Protein AF-A0A2S6S2M9-F1 (afdb_monomer_lite)

pLDDT: mean 93.16, std 8.28, range [53.59, 98.62]

Structure (mmCIF, N/CA/C/O backbone):
data_AF-A0A2S6S2M9-F1
#
_entry.id   AF-A0A2S6S2M9-F1
#
loop_
_atom_site.group_PDB
_atom_site.id
_atom_site.type_symbol
_atom_site.label_atom_id
_atom_site.label_alt_id
_atom_site.label_comp_id
_atom_site.label_asym_id
_atom_site.label_entity_id
_atom_site.label_seq_id
_atom_site.pdbx_PDB_ins_code
_atom_site.Cartn_x
_atom_site.Cartn_y
_atom_site.Cartn_z
_atom_site.occupancy
_atom_site.B_iso_or_equiv
_atom_site.auth_seq_id
_atom_site.auth_comp_id
_atom_site.auth_asym_id
_atom_site.auth_atom_id
_atom_site.pdbx_PDB_model_num
ATOM 1 N N . MET A 1 1 ? 13.326 10.172 -23.481 1.00 79.75 1 MET A N 1
ATOM 2 C CA . MET A 1 1 ? 14.109 9.119 -22.801 1.00 79.75 1 MET A CA 1
ATOM 3 C C . MET A 1 1 ? 13.210 7.907 -22.607 1.00 79.75 1 MET A C 1
ATOM 5 O O . MET A 1 1 ? 12.058 8.081 -22.221 1.00 79.75 1 MET A O 1
ATOM 9 N N . LYS A 1 2 ? 13.679 6.702 -22.935 1.00 93.88 2 LYS A N 1
ATOM 10 C CA . LYS A 1 2 ? 12.907 5.464 -22.743 1.00 93.88 2 LYS A CA 1
ATOM 11 C C . LYS A 1 2 ? 12.828 5.121 -21.251 1.00 93.88 2 LYS A C 1
ATOM 13 O O . LYS A 1 2 ? 13.719 5.470 -20.482 1.00 93.88 2 LYS A O 1
ATOM 18 N N . HIS A 1 3 ? 11.791 4.402 -20.820 1.00 96.50 3 HIS A N 1
ATOM 19 C CA . HIS A 1 3 ? 11.547 4.154 -19.387 1.00 96.50 3 HIS A CA 1
ATOM 20 C C . HIS A 1 3 ? 12.708 3.450 -18.671 1.00 96.50 3 HIS A C 1
ATOM 22 O O . HIS A 1 3 ? 13.057 3.814 -17.551 1.00 96.50 3 HIS A O 1
ATOM 28 N N . TYR A 1 4 ? 13.362 2.492 -19.332 1.00 96.81 4 TYR A N 1
ATOM 29 C CA . TYR A 1 4 ? 14.529 1.812 -18.768 1.00 96.81 4 TYR A CA 1
ATOM 30 C C . TYR A 1 4 ? 15.750 2.733 -18.603 1.00 96.81 4 TYR A C 1
ATOM 32 O O . TYR A 1 4 ? 16.562 2.508 -17.712 1.00 96.81 4 TYR A O 1
ATOM 40 N N . GLU A 1 5 ? 15.898 3.767 -19.437 1.00 98.19 5 GLU A N 1
ATOM 41 C CA . GLU A 1 5 ? 16.987 4.750 -19.326 1.00 98.19 5 GLU A CA 1
ATOM 42 C C . GLU A 1 5 ? 16.756 5.650 -18.111 1.00 98.19 5 GLU A C 1
ATOM 44 O O . GLU A 1 5 ? 17.691 5.908 -17.361 1.00 98.19 5 GLU A O 1
ATOM 49 N N . ILE A 1 6 ? 15.498 6.030 -17.856 1.00 98.25 6 ILE A N 1
ATOM 50 C CA . ILE A 1 6 ? 15.107 6.788 -16.660 1.00 98.25 6 ILE A CA 1
ATOM 51 C C . ILE A 1 6 ? 15.413 5.976 -15.395 1.00 98.25 6 ILE A C 1
ATOM 53 O O . ILE A 1 6 ? 15.965 6.511 -14.437 1.00 98.25 6 ILE A O 1
ATOM 57 N N . ILE A 1 7 ? 15.104 4.674 -15.382 1.00 98.25 7 ILE A N 1
ATOM 58 C CA . ILE A 1 7 ? 15.434 3.813 -14.236 1.00 98.25 7 ILE A CA 1
ATOM 59 C C . ILE A 1 7 ? 16.944 3.712 -14.024 1.00 98.25 7 ILE A C 1
ATOM 61 O O . ILE A 1 7 ? 17.394 3.844 -12.887 1.00 98.25 7 ILE A O 1
ATOM 65 N N . LYS A 1 8 ? 17.730 3.540 -15.092 1.00 98.00 8 LYS A N 1
ATOM 66 C CA . LYS A 1 8 ? 19.198 3.542 -14.997 1.00 98.00 8 LYS A CA 1
ATOM 67 C C . LYS A 1 8 ? 19.740 4.874 -14.475 1.00 98.00 8 LYS A C 1
ATOM 69 O O . LYS A 1 8 ? 20.638 4.869 -13.641 1.00 98.00 8 LYS A O 1
ATOM 74 N N . LEU A 1 9 ? 19.168 5.997 -14.912 1.00 98.06 9 LEU A N 1
ATOM 75 C CA . LEU A 1 9 ? 19.526 7.330 -14.426 1.00 98.06 9 LEU A CA 1
ATOM 76 C C . LEU A 1 9 ? 19.221 7.485 -12.929 1.00 98.06 9 LEU A C 1
ATOM 78 O O . LEU A 1 9 ? 20.037 7.994 -12.171 1.00 98.06 9 LEU A O 1
ATOM 82 N N . LEU A 1 10 ? 18.064 7.008 -12.473 1.00 98.00 10 LEU A N 1
ATOM 83 C CA . LEU A 1 10 ? 17.712 7.014 -11.050 1.00 98.00 10 LEU A CA 1
ATOM 84 C C . LEU A 1 10 ? 18.616 6.088 -10.221 1.00 98.00 10 LEU A C 1
ATOM 86 O O . LEU A 1 10 ? 18.906 6.385 -9.063 1.00 98.00 10 LEU A O 1
ATOM 90 N N . GLU A 1 11 ? 19.039 4.962 -10.794 1.00 97.44 11 GLU A N 1
ATOM 91 C CA . GLU A 1 11 ? 19.952 3.997 -10.173 1.00 97.44 11 GLU A CA 1
ATOM 92 C C . GLU A 1 11 ? 21.388 4.531 -10.069 1.00 97.44 11 GLU A C 1
ATOM 94 O O . GLU A 1 11 ? 22.076 4.221 -9.100 1.00 97.44 11 GLU A O 1
ATOM 99 N N . SER A 1 12 ? 21.827 5.394 -10.992 1.00 97.56 12 SER A N 1
ATOM 100 C CA . SER A 1 12 ? 23.200 5.916 -11.029 1.00 97.56 12 SER A CA 1
ATOM 101 C C . SER A 1 12 ? 23.537 6.924 -9.925 1.00 97.56 12 SER A C 1
ATOM 103 O O . SER A 1 12 ? 24.654 7.434 -9.879 1.00 97.56 12 SER A O 1
ATOM 105 N N . SER A 1 13 ? 22.591 7.258 -9.045 1.00 96.50 13 SER A N 1
ATOM 106 C CA . SER A 1 13 ? 22.790 8.231 -7.972 1.00 96.50 13 SER A CA 1
ATOM 107 C C . SER A 1 13 ? 22.127 7.781 -6.677 1.00 96.50 13 SER A C 1
ATOM 109 O O . SER A 1 13 ? 21.012 7.268 -6.668 1.00 96.50 13 SER A O 1
ATOM 111 N N . ASN A 1 14 ? 22.784 8.039 -5.545 1.00 95.12 14 ASN A N 1
ATOM 112 C CA . ASN A 1 14 ? 22.196 7.867 -4.212 1.00 95.12 14 ASN A CA 1
ATOM 113 C C . ASN A 1 14 ? 21.565 9.159 -3.670 1.00 95.12 14 ASN A C 1
ATOM 115 O O . ASN A 1 14 ? 20.925 9.141 -2.619 1.00 95.12 14 ASN A O 1
ATOM 119 N N . SER A 1 15 ? 21.715 10.285 -4.377 1.00 97.31 15 SER A N 1
ATOM 120 C CA . SER A 1 15 ? 21.189 11.575 -3.930 1.00 97.31 15 SER A CA 1
ATOM 121 C C . SER A 1 15 ? 19.666 11.602 -4.019 1.00 97.31 15 SER A C 1
ATOM 123 O O . SER A 1 15 ? 19.082 11.481 -5.096 1.00 97.31 15 SER A O 1
ATOM 125 N N . ARG A 1 16 ? 19.009 11.810 -2.872 1.00 96.00 16 ARG A N 1
ATOM 126 C CA . ARG A 1 16 ? 17.551 11.957 -2.805 1.00 96.00 16 ARG A CA 1
ATOM 127 C C . ARG A 1 16 ? 17.058 13.122 -3.668 1.00 96.00 16 ARG A C 1
ATOM 129 O O . ARG A 1 16 ? 16.118 12.930 -4.428 1.00 96.00 16 ARG A O 1
ATOM 136 N N . LYS A 1 17 ? 17.707 14.289 -3.573 1.00 97.19 17 LYS A N 1
ATOM 137 C CA . LYS A 1 17 ? 17.323 15.496 -4.328 1.00 97.19 17 LYS A CA 1
ATOM 138 C C . LYS A 1 17 ? 17.392 15.261 -5.835 1.00 97.19 17 LYS A C 1
ATOM 140 O O . LYS A 1 17 ? 16.435 15.551 -6.535 1.00 97.19 17 LYS A O 1
ATOM 145 N N . PHE A 1 18 ? 18.468 14.624 -6.300 1.00 98.19 18 PHE A N 1
ATOM 146 C CA . PHE A 1 18 ? 18.627 14.266 -7.710 1.00 98.19 18 PHE A CA 1
ATOM 147 C C . PHE A 1 18 ? 17.474 13.382 -8.209 1.00 98.19 18 PHE A C 1
ATOM 149 O O . PHE A 1 18 ? 16.895 13.632 -9.259 1.00 98.19 18 PHE A O 1
ATOM 156 N N . LYS A 1 19 ? 17.082 12.362 -7.435 1.00 98.31 19 LYS A N 1
ATOM 157 C CA . LYS A 1 19 ? 15.953 11.500 -7.815 1.00 98.31 19 LYS A CA 1
ATOM 158 C C . LYS A 1 19 ? 14.624 12.249 -7.821 1.00 98.31 19 LYS A C 1
ATOM 160 O O . LYS A 1 19 ? 13.792 11.993 -8.685 1.00 98.31 19 LYS A O 1
ATOM 165 N N . GLU A 1 20 ? 14.415 13.147 -6.861 1.00 98.31 20 GLU A N 1
ATOM 166 C CA . GLU A 1 20 ? 13.225 14.002 -6.811 1.00 98.31 20 GLU A CA 1
ATOM 167 C C . GLU A 1 20 ? 13.149 14.928 -8.040 1.00 98.31 20 GLU A C 1
ATOM 169 O O . GLU A 1 20 ? 12.072 15.072 -8.617 1.00 98.31 20 GLU A O 1
ATOM 174 N N . GLU A 1 21 ? 14.280 15.474 -8.495 1.00 98.44 21 GLU A N 1
ATOM 175 C CA . GLU A 1 21 ? 14.382 16.283 -9.718 1.00 98.44 21 GLU A CA 1
ATOM 176 C C . GLU A 1 21 ? 14.055 15.473 -10.978 1.00 98.44 21 GLU A C 1
ATOM 178 O O . GLU A 1 21 ? 13.209 15.899 -11.765 1.00 98.44 21 GLU A O 1
ATOM 183 N N . VAL A 1 22 ? 14.641 14.278 -11.135 1.00 98.50 22 VAL A N 1
ATOM 184 C CA . VAL A 1 22 ? 14.342 13.381 -12.267 1.00 98.50 22 VAL A CA 1
ATOM 185 C C . VAL A 1 22 ? 12.857 13.012 -12.292 1.00 98.50 22 VAL A C 1
ATOM 187 O O . VAL A 1 22 ? 12.225 13.056 -13.346 1.00 98.50 22 VAL A O 1
ATOM 190 N N . LEU A 1 23 ? 12.261 12.683 -11.139 1.00 98.44 23 LEU A N 1
ATOM 191 C CA . LEU A 1 23 ? 10.824 12.405 -11.050 1.00 98.44 23 LEU A CA 1
ATOM 192 C C . LEU A 1 23 ? 9.995 13.620 -11.477 1.00 98.44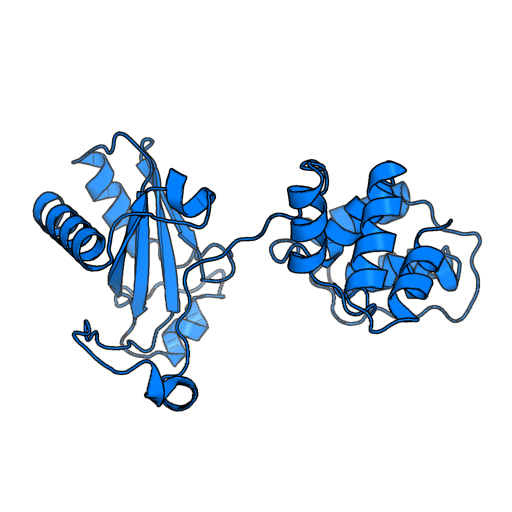 23 LEU A C 1
ATOM 194 O O . LEU A 1 23 ? 9.083 13.469 -12.285 1.00 98.44 23 LEU A O 1
ATOM 198 N N . LEU A 1 24 ? 10.319 14.815 -10.976 1.00 98.56 24 LEU A N 1
ATOM 199 C CA . LEU A 1 24 ? 9.608 16.043 -11.328 1.00 98.56 24 LEU A CA 1
ATOM 200 C C . LEU A 1 24 ? 9.705 16.356 -12.826 1.00 98.56 24 LEU A C 1
ATOM 202 O O . LEU A 1 24 ? 8.713 16.764 -13.428 1.00 98.56 24 LEU A O 1
ATOM 206 N N . GLU A 1 25 ? 10.870 16.152 -13.438 1.00 98.44 25 GLU A N 1
ATOM 207 C CA . GLU A 1 25 ? 11.045 16.289 -14.884 1.00 98.44 25 GLU A CA 1
ATOM 208 C C . GLU A 1 25 ? 10.106 15.342 -15.642 1.00 98.44 25 GLU A C 1
ATOM 210 O O . GLU A 1 25 ? 9.361 15.780 -16.517 1.00 98.44 25 GLU A O 1
ATOM 215 N N . GLN A 1 26 ? 10.050 14.064 -15.253 1.00 98.50 26 GLN A N 1
ATOM 216 C CA . GLN A 1 26 ? 9.145 13.104 -15.890 1.00 98.50 26 GLN A CA 1
ATOM 217 C C . GLN A 1 26 ? 7.663 13.444 -15.674 1.00 98.50 26 GLN A C 1
ATOM 219 O O . GLN A 1 26 ? 6.851 13.190 -16.566 1.00 98.50 26 GLN A O 1
ATOM 224 N N . MET A 1 27 ? 7.295 14.038 -14.530 1.00 98.25 27 MET A N 1
ATOM 225 C CA . MET A 1 27 ? 5.927 14.521 -14.288 1.00 98.25 27 MET A CA 1
ATOM 226 C C . MET A 1 27 ? 5.573 15.692 -15.211 1.00 98.25 27 MET A C 1
ATOM 228 O O . MET A 1 27 ? 4.497 15.693 -15.804 1.00 98.25 27 MET A O 1
ATOM 232 N N . LYS A 1 28 ? 6.488 16.657 -15.385 1.00 98.12 28 LYS A N 1
ATOM 233 C CA . LYS A 1 28 ? 6.315 17.795 -16.310 1.00 98.12 28 LYS A CA 1
ATOM 234 C C . LYS A 1 28 ? 6.142 17.336 -17.757 1.00 98.12 28 LYS A C 1
ATOM 236 O O . LYS A 1 28 ? 5.330 17.897 -18.484 1.00 98.12 28 LYS A O 1
ATOM 241 N N . LEU A 1 29 ? 6.874 16.293 -18.149 1.00 97.94 29 LEU A N 1
ATOM 242 C CA . LEU A 1 29 ? 6.771 15.654 -19.465 1.00 97.94 29 LEU A CA 1
ATOM 243 C C . LEU A 1 29 ? 5.524 14.771 -19.627 1.00 97.94 29 LEU A C 1
ATOM 245 O O . LEU A 1 29 ? 5.344 14.164 -20.678 1.00 97.94 29 LEU A O 1
ATOM 249 N N . GLN A 1 30 ? 4.683 14.673 -18.597 1.00 97.38 30 GLN A N 1
ATOM 250 C CA . GLN A 1 30 ? 3.493 13.831 -18.565 1.00 97.38 30 GLN A CA 1
ATOM 251 C C . GLN A 1 30 ? 3.763 12.366 -18.944 1.00 97.38 30 GLN A C 1
ATOM 253 O O . GLN A 1 30 ? 3.018 11.750 -19.708 1.00 97.38 30 GLN A O 1
ATOM 258 N N . ASN A 1 31 ? 4.854 11.790 -18.426 1.00 97.75 31 ASN A N 1
ATOM 259 C CA . ASN A 1 31 ? 5.287 10.433 -18.763 1.00 97.75 31 ASN A CA 1
ATOM 260 C C . ASN A 1 31 ? 4.395 9.357 -18.105 1.00 97.75 31 ASN A C 1
ATOM 262 O O . ASN A 1 31 ? 4.804 8.649 -17.183 1.00 97.75 31 ASN A O 1
ATOM 266 N N . ASN A 1 32 ? 3.148 9.251 -18.568 1.00 97.62 32 ASN A N 1
ATOM 267 C CA . ASN A 1 32 ? 2.095 8.443 -17.950 1.00 97.62 32 ASN A CA 1
ATOM 268 C C . ASN A 1 32 ? 2.467 6.962 -17.850 1.00 97.62 32 ASN A C 1
ATOM 270 O O . ASN A 1 32 ? 2.248 6.353 -16.808 1.00 97.62 32 ASN A O 1
ATOM 274 N N . VAL A 1 33 ? 3.099 6.406 -18.886 1.00 97.88 33 VAL A N 1
ATOM 275 C CA . VAL A 1 33 ? 3.546 5.005 -18.905 1.00 97.88 33 VAL A CA 1
ATOM 276 C C . VAL A 1 33 ? 4.567 4.728 -17.801 1.00 97.88 33 VAL A C 1
ATOM 278 O O . VAL A 1 33 ? 4.484 3.717 -17.102 1.00 97.88 33 VAL A O 1
ATOM 281 N N . PHE A 1 34 ? 5.518 5.643 -17.598 1.00 98.38 34 PHE A N 1
ATOM 282 C CA . PHE A 1 34 ? 6.504 5.504 -16.534 1.00 98.38 34 PHE A CA 1
ATOM 283 C C . PHE A 1 34 ? 5.834 5.464 -15.156 1.00 98.38 34 PHE A C 1
ATOM 285 O O . PHE A 1 34 ? 6.092 4.542 -14.382 1.00 98.38 34 PHE A O 1
ATOM 292 N N . PHE A 1 35 ? 4.934 6.410 -14.866 1.00 98.44 35 PHE A N 1
ATOM 293 C CA . PHE A 1 35 ? 4.235 6.465 -13.577 1.00 98.44 35 PHE A CA 1
ATOM 294 C C . PHE A 1 35 ? 3.218 5.338 -13.384 1.00 98.44 35 PHE A C 1
ATOM 296 O O . PHE A 1 35 ? 3.054 4.873 -12.257 1.00 98.44 35 PHE A O 1
ATOM 303 N N . GLU A 1 36 ? 2.593 4.836 -14.450 1.00 98.19 36 GLU A N 1
ATOM 304 C CA . GLU A 1 36 ? 1.765 3.630 -14.388 1.00 98.19 36 GLU A CA 1
ATOM 305 C C . GLU A 1 36 ? 2.615 2.415 -13.983 1.00 98.19 36 GLU A C 1
ATOM 307 O O . GLU A 1 36 ? 2.253 1.682 -13.061 1.00 98.19 36 GLU A O 1
ATOM 312 N N . GLY A 1 37 ? 3.803 2.258 -14.578 1.00 98.19 37 GLY A N 1
ATOM 313 C CA . GLY A 1 37 ? 4.777 1.244 -14.170 1.00 98.19 37 GLY A CA 1
ATOM 314 C C . GLY A 1 37 ? 5.222 1.382 -12.711 1.00 98.19 37 GLY A C 1
ATOM 315 O O . GLY A 1 37 ? 5.222 0.395 -11.972 1.00 98.19 37 GLY A O 1
ATOM 316 N N . LEU A 1 38 ? 5.536 2.601 -12.256 1.00 98.31 38 LEU A N 1
ATOM 317 C CA . LEU A 1 38 ? 5.872 2.851 -10.848 1.00 98.31 38 LEU A CA 1
ATOM 318 C C . LEU A 1 38 ? 4.701 2.527 -9.911 1.00 98.31 38 LEU A C 1
ATOM 320 O O . LEU A 1 38 ? 4.921 1.952 -8.846 1.00 98.31 38 LEU A O 1
ATOM 324 N N . SER A 1 39 ? 3.466 2.846 -10.305 1.00 98.06 39 SER A N 1
ATOM 325 C CA . SER A 1 39 ? 2.259 2.509 -9.546 1.00 98.06 39 SER A CA 1
ATOM 326 C C . SER A 1 39 ? 2.088 0.994 -9.416 1.00 98.06 39 SER A C 1
ATOM 328 O O . SER A 1 39 ? 1.934 0.487 -8.305 1.00 98.06 39 SER A O 1
ATOM 330 N N . LEU A 1 40 ? 2.232 0.241 -10.511 1.00 98.12 40 LEU A N 1
ATOM 331 C CA . LEU A 1 40 ? 2.208 -1.226 -10.492 1.00 98.12 40 LEU A CA 1
ATOM 332 C C . LEU A 1 40 ? 3.295 -1.821 -9.576 1.00 98.12 40 LEU A C 1
ATOM 334 O O . LEU A 1 40 ? 3.035 -2.766 -8.819 1.00 98.12 40 LEU A O 1
ATOM 338 N N . ALA A 1 41 ? 4.504 -1.256 -9.608 1.00 97.38 41 ALA A N 1
ATOM 339 C CA . ALA A 1 41 ? 5.623 -1.712 -8.791 1.00 97.38 41 ALA A CA 1
ATOM 340 C C . ALA A 1 41 ? 5.403 -1.418 -7.296 1.00 97.38 41 ALA A C 1
ATOM 342 O O . ALA A 1 41 ? 5.494 -2.325 -6.468 1.00 97.38 41 ALA A O 1
ATOM 343 N N . TYR A 1 42 ? 5.060 -0.176 -6.947 1.00 97.31 42 TYR A N 1
ATOM 344 C CA . TYR A 1 42 ? 5.083 0.309 -5.564 1.00 97.31 42 TYR A CA 1
ATOM 345 C C . TYR A 1 42 ? 3.734 0.288 -4.838 1.00 97.31 42 TYR A C 1
ATOM 347 O O . TYR A 1 42 ? 3.713 0.370 -3.608 1.00 97.31 42 TYR A O 1
ATOM 355 N N . ASN A 1 43 ? 2.607 0.117 -5.535 1.00 95.75 43 ASN A N 1
ATOM 356 C CA . ASN A 1 43 ? 1.320 -0.081 -4.873 1.00 95.75 43 ASN A CA 1
ATOM 357 C C . ASN A 1 43 ? 1.292 -1.461 -4.193 1.00 95.75 43 ASN A C 1
ATOM 359 O O . ASN A 1 43 ? 1.260 -2.501 -4.857 1.00 95.75 43 ASN A O 1
ATOM 363 N N . LYS A 1 44 ? 1.304 -1.479 -2.856 1.00 91.06 44 LYS A N 1
ATOM 364 C CA . LYS A 1 44 ? 1.385 -2.701 -2.033 1.00 91.06 44 LYS A CA 1
ATOM 365 C C . LYS A 1 44 ? 0.133 -3.583 -2.110 1.00 91.06 44 LYS A C 1
ATOM 367 O O . LYS A 1 44 ? 0.224 -4.769 -1.795 1.00 91.06 44 LYS A O 1
ATOM 372 N N . LEU A 1 45 ? -1.002 -3.032 -2.542 1.00 90.75 45 LEU A N 1
ATOM 373 C CA . LEU A 1 45 ? -2.254 -3.778 -2.709 1.00 90.75 45 LEU A CA 1
ATOM 374 C C . LEU A 1 45 ? -2.235 -4.651 -3.972 1.00 90.75 45 LEU A C 1
ATOM 376 O O . LEU A 1 45 ? -2.898 -5.683 -4.031 1.00 90.75 45 LEU A O 1
ATOM 380 N N . LEU A 1 46 ? -1.422 -4.283 -4.965 1.00 93.94 46 LEU A N 1
ATOM 381 C CA . LEU A 1 46 ? -1.286 -5.026 -6.214 1.00 93.94 46 LEU A CA 1
ATOM 382 C C . LEU A 1 46 ? -0.271 -6.162 -6.060 1.00 93.94 46 LEU A C 1
ATOM 384 O O . LEU A 1 46 ? 0.900 -5.922 -5.758 1.00 93.94 46 LEU A O 1
ATOM 388 N N . THR A 1 47 ? -0.690 -7.405 -6.311 1.00 93.06 47 THR A N 1
ATOM 389 C CA . THR A 1 47 ? 0.198 -8.576 -6.225 1.00 93.06 47 THR A CA 1
ATOM 390 C C . THR A 1 47 ? 0.117 -9.444 -7.476 1.00 93.06 47 THR A C 1
ATOM 392 O O . THR A 1 47 ? -0.922 -10.016 -7.776 1.00 93.06 47 THR A O 1
ATOM 395 N N . PHE A 1 48 ? 1.242 -9.631 -8.168 1.00 96.00 48 PHE A N 1
ATOM 396 C CA . PHE A 1 48 ? 1.306 -10.505 -9.348 1.00 96.00 48 PHE A CA 1
ATOM 397 C C . PHE A 1 48 ? 1.346 -11.996 -8.987 1.00 96.00 48 PHE A C 1
ATOM 399 O O . PHE A 1 48 ? 1.065 -12.851 -9.813 1.00 96.00 48 PHE A O 1
ATOM 406 N N . GLY A 1 49 ? 1.663 -12.344 -7.729 1.00 92.88 49 GLY A N 1
ATOM 407 C CA . GLY A 1 49 ? 1.784 -13.728 -7.217 1.00 92.88 49 GLY A CA 1
ATOM 408 C C . GLY A 1 49 ? 2.715 -14.639 -8.017 1.00 92.88 49 GLY A C 1
ATOM 409 O O . GLY A 1 49 ? 2.557 -15.855 -8.018 1.00 92.88 49 GLY A O 1
ATOM 410 N N . VAL A 1 50 ? 3.719 -14.032 -8.636 1.00 92.38 50 VAL A N 1
ATOM 411 C CA . VAL A 1 50 ? 4.905 -14.686 -9.178 1.00 92.38 50 VAL A CA 1
ATOM 412 C C . VAL A 1 50 ? 6.105 -14.253 -8.336 1.00 92.38 50 VAL A C 1
ATOM 414 O O . VAL A 1 50 ? 6.135 -13.133 -7.829 1.00 92.38 50 VAL A O 1
ATOM 417 N N . LYS A 1 51 ? 7.070 -15.153 -8.122 1.00 79.31 51 LYS A N 1
ATOM 418 C CA . LYS A 1 51 ? 8.272 -14.864 -7.312 1.00 79.31 51 LYS A CA 1
ATOM 419 C C . LYS A 1 51 ? 9.564 -14.904 -8.119 1.00 79.31 51 LYS A C 1
ATOM 421 O O . LYS A 1 51 ? 10.421 -14.049 -7.942 1.00 79.31 51 LYS A O 1
ATOM 426 N N . LYS A 1 52 ? 9.725 -15.912 -8.979 1.00 90.25 52 LYS A N 1
ATOM 427 C CA . LYS A 1 52 ? 10.929 -16.086 -9.796 1.00 90.25 52 LYS A CA 1
ATOM 428 C C . LYS A 1 52 ? 10.658 -15.550 -11.193 1.00 90.25 52 LYS A C 1
ATOM 430 O O . LYS A 1 52 ? 9.890 -16.156 -11.932 1.00 90.25 52 LYS A O 1
ATOM 435 N N . ILE A 1 53 ? 11.279 -14.422 -11.521 1.00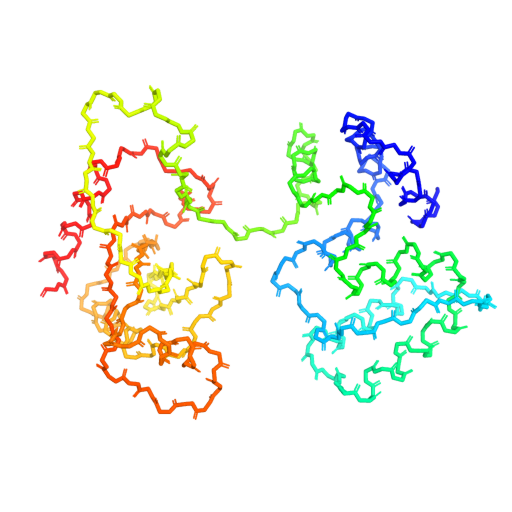 96.25 53 ILE A N 1
ATOM 436 C CA . ILE A 1 53 ? 11.164 -13.782 -12.832 1.00 96.25 53 ILE A CA 1
ATOM 437 C C . ILE A 1 53 ? 12.569 -13.705 -13.435 1.00 96.25 53 ILE A C 1
ATOM 439 O O . ILE A 1 53 ? 13.433 -13.037 -12.847 1.00 96.25 53 ILE A O 1
ATOM 443 N N . PRO A 1 54 ? 12.827 -14.421 -14.543 1.00 96.50 54 PRO A N 1
ATOM 444 C CA . PRO A 1 54 ? 14.155 -14.503 -15.137 1.00 96.50 54 PRO A CA 1
ATOM 445 C C . PRO A 1 54 ? 14.610 -13.151 -15.686 1.00 96.50 54 PRO A C 1
ATOM 447 O O . PRO A 1 54 ? 13.792 -12.296 -16.028 1.00 96.50 54 PRO A O 1
ATOM 450 N N . GLU A 1 55 ? 15.923 -12.959 -15.734 1.00 97.50 55 GLU A N 1
ATOM 451 C CA . GLU A 1 55 ? 16.548 -11.878 -16.498 1.00 97.50 55 GLU A CA 1
ATOM 452 C C . GLU A 1 55 ? 16.698 -12.320 -17.952 1.00 97.50 55 GLU A C 1
ATOM 454 O O . GLU A 1 55 ? 16.863 -13.510 -18.228 1.00 97.50 55 GLU A O 1
ATOM 459 N N . SER A 1 56 ? 16.619 -11.360 -18.869 1.00 96.56 56 SER A N 1
ATOM 460 C CA . SER A 1 56 ? 16.866 -11.611 -20.284 1.00 96.56 56 SER A CA 1
ATOM 461 C C . SER A 1 56 ? 18.350 -11.453 -20.579 1.00 96.56 56 SER A C 1
ATOM 463 O O . SER A 1 56 ? 18.959 -10.470 -20.150 1.00 96.56 56 SER A O 1
ATOM 465 N N . ASN A 1 57 ? 18.904 -12.401 -21.332 1.00 94.62 57 ASN A N 1
ATOM 466 C CA . ASN A 1 57 ? 20.287 -12.366 -21.816 1.00 94.62 57 ASN A CA 1
ATOM 467 C C . ASN A 1 57 ? 20.370 -12.150 -23.336 1.00 94.62 57 ASN A C 1
ATOM 469 O O . ASN A 1 57 ? 21.460 -12.019 -23.885 1.00 94.62 57 ASN A O 1
ATOM 473 N N . THR A 1 58 ? 19.232 -12.116 -24.028 1.00 91.62 58 THR A N 1
ATOM 474 C CA . THR A 1 58 ? 19.127 -11.995 -25.487 1.00 91.62 58 THR A CA 1
ATOM 475 C C . THR A 1 58 ? 18.159 -10.886 -25.862 1.00 91.62 58 THR A C 1
ATOM 477 O O . THR A 1 58 ? 17.107 -10.748 -25.243 1.00 91.62 58 THR A O 1
ATOM 480 N N . ASP A 1 59 ? 18.485 -10.115 -26.894 1.00 95.00 59 ASP A N 1
ATOM 481 C CA . ASP A 1 59 ? 17.601 -9.056 -27.366 1.00 95.00 59 ASP A CA 1
ATOM 482 C C . ASP A 1 59 ? 16.507 -9.604 -28.286 1.00 95.00 59 ASP A C 1
ATOM 484 O O . ASP A 1 59 ? 16.782 -10.169 -29.346 1.00 95.00 59 ASP A O 1
ATOM 488 N N . GLY A 1 60 ? 15.254 -9.408 -27.875 1.00 94.62 60 GLY A N 1
ATOM 489 C CA . GLY A 1 60 ? 14.090 -9.534 -28.740 1.00 94.62 60 GLY A CA 1
ATOM 490 C C . GLY A 1 60 ? 13.844 -8.275 -29.578 1.00 94.62 60 GLY A C 1
ATOM 491 O O . GLY A 1 60 ? 14.605 -7.307 -29.554 1.00 94.62 60 GLY A O 1
ATOM 492 N N . LYS A 1 61 ? 12.727 -8.266 -30.311 1.00 95.44 61 LYS A N 1
ATOM 493 C CA . LYS A 1 61 ? 12.328 -7.141 -31.182 1.00 95.44 61 LYS A CA 1
ATOM 494 C C . LYS A 1 61 ? 11.866 -5.897 -30.409 1.00 95.44 61 LYS A C 1
ATOM 496 O O . LYS A 1 61 ? 11.768 -4.819 -30.988 1.00 95.44 61 LYS A O 1
ATOM 501 N N . GLY A 1 62 ? 11.591 -6.046 -29.118 1.00 96.12 62 GLY A N 1
ATOM 502 C CA . GLY A 1 62 ? 10.960 -5.048 -28.272 1.00 96.12 62 GLY A CA 1
ATOM 503 C C . GLY A 1 62 ? 9.526 -5.430 -27.923 1.00 96.12 62 GLY A C 1
ATOM 504 O O . GLY A 1 62 ? 8.835 -6.100 -28.688 1.00 96.12 62 GLY A O 1
ATOM 505 N N . LEU A 1 63 ? 9.092 -4.993 -26.744 1.00 96.62 63 LEU A N 1
ATOM 506 C CA . LEU A 1 63 ? 7.745 -5.216 -26.231 1.00 96.62 63 LEU A CA 1
ATOM 507 C C . LEU A 1 63 ? 7.074 -3.865 -25.994 1.00 96.62 63 LEU A C 1
ATOM 509 O O . LEU A 1 63 ? 7.683 -2.972 -25.400 1.00 96.62 63 LEU A O 1
ATOM 513 N N . ASP A 1 64 ? 5.845 -3.724 -26.481 1.00 97.19 64 ASP A N 1
ATOM 514 C CA . ASP A 1 64 ? 5.033 -2.532 -26.263 1.00 97.19 64 ASP A CA 1
ATOM 515 C C . ASP A 1 64 ? 4.440 -2.504 -24.842 1.00 97.19 64 ASP A C 1
ATOM 517 O O . ASP A 1 64 ? 4.182 -3.548 -24.230 1.00 97.19 64 ASP A O 1
ATOM 521 N N . TRP A 1 65 ? 4.219 -1.298 -24.308 1.00 97.81 65 TRP A N 1
ATOM 522 C CA . TRP A 1 65 ? 3.634 -1.116 -22.979 1.00 97.81 65 TRP A CA 1
ATOM 523 C C . TRP A 1 65 ? 2.252 -1.758 -22.847 1.00 97.81 65 TRP A C 1
ATOM 525 O O . TRP A 1 65 ? 2.008 -2.435 -21.850 1.00 97.81 65 TRP A O 1
ATOM 535 N N . GLU A 1 66 ? 1.370 -1.601 -23.834 1.00 98.06 66 GLU A N 1
ATOM 536 C CA . GLU A 1 66 ? 0.001 -2.115 -23.751 1.00 98.06 66 GLU A CA 1
ATOM 537 C C . GLU A 1 66 ? -0.016 -3.647 -23.726 1.00 98.06 66 GLU A C 1
ATOM 539 O O . GLU A 1 66 ? -0.788 -4.257 -22.983 1.00 98.06 66 GLU A O 1
ATOM 544 N N . VAL A 1 67 ? 0.915 -4.289 -24.438 1.00 98.06 67 VAL A N 1
ATOM 545 C CA . VAL A 1 67 ? 1.090 -5.749 -24.389 1.00 98.06 67 VAL A CA 1
ATOM 546 C C . VAL A 1 67 ? 1.543 -6.191 -22.994 1.00 98.06 67 VAL A C 1
ATOM 548 O O . VAL A 1 67 ? 0.942 -7.086 -22.395 1.00 98.06 67 VAL A O 1
ATOM 551 N N . PHE A 1 68 ? 2.548 -5.523 -22.417 1.00 98.50 68 PHE A N 1
ATOM 552 C CA . PHE A 1 68 ? 2.974 -5.798 -21.041 1.00 98.50 68 PHE A CA 1
ATOM 553 C C . PHE A 1 68 ? 1.849 -5.556 -20.023 1.00 98.50 68 PHE A C 1
ATOM 555 O O . PHE A 1 68 ? 1.684 -6.323 -19.073 1.00 98.50 68 PHE A O 1
ATOM 562 N N . LYS A 1 69 ? 1.050 -4.507 -20.214 1.00 98.00 69 LYS A N 1
ATOM 563 C CA . LYS A 1 69 ? -0.068 -4.153 -19.338 1.00 98.00 69 LYS A CA 1
ATOM 564 C C . LYS A 1 69 ? -1.155 -5.225 -19.337 1.00 98.00 69 LYS A C 1
ATOM 566 O O . LYS A 1 69 ? -1.692 -5.539 -18.274 1.00 98.00 69 LYS A O 1
ATOM 571 N N . VAL A 1 70 ? -1.430 -5.848 -20.484 1.00 98.19 70 VAL A N 1
ATOM 572 C CA . VAL A 1 70 ? -2.327 -7.011 -20.565 1.00 98.19 70 VAL A CA 1
ATOM 573 C C . VAL A 1 70 ? -1.782 -8.183 -19.746 1.00 98.19 70 VAL A C 1
ATOM 575 O O . VAL A 1 70 ? -2.530 -8.759 -18.953 1.00 98.19 70 VAL A O 1
ATOM 578 N N . LEU A 1 71 ? -0.489 -8.507 -19.864 1.00 98.06 71 LEU A N 1
ATOM 579 C CA . LEU A 1 71 ? 0.153 -9.526 -19.022 1.00 98.06 71 LEU A CA 1
ATOM 580 C C . LEU A 1 71 ? 0.017 -9.182 -17.531 1.00 98.06 71 LEU A C 1
ATOM 582 O O . LEU A 1 71 ? -0.435 -10.011 -16.738 1.00 98.06 71 LEU A O 1
ATOM 586 N N . ALA A 1 72 ? 0.370 -7.955 -17.147 1.00 98.00 72 ALA A N 1
ATOM 587 C CA . ALA A 1 72 ? 0.285 -7.484 -15.770 1.00 98.00 72 ALA A CA 1
ATOM 588 C C . ALA A 1 72 ? -1.143 -7.626 -15.220 1.00 98.00 72 ALA A C 1
ATOM 590 O O . ALA A 1 72 ? -1.325 -8.157 -14.124 1.00 98.00 72 ALA A O 1
ATOM 591 N N . LYS A 1 73 ? -2.161 -7.238 -15.998 1.00 97.88 73 LYS A N 1
ATOM 592 C CA . LYS A 1 73 ? -3.575 -7.375 -15.629 1.00 97.88 73 LYS A CA 1
ATOM 593 C C . LYS A 1 73 ? -3.976 -8.836 -15.411 1.00 97.88 73 LYS A C 1
ATOM 595 O O . LYS A 1 73 ? -4.548 -9.141 -14.367 1.00 97.88 73 LYS A O 1
ATOM 600 N N . LYS A 1 74 ? -3.615 -9.745 -16.326 1.00 97.69 74 LYS A N 1
ATOM 601 C CA . LYS A 1 74 ? -3.884 -11.190 -16.178 1.00 97.69 74 LYS A CA 1
ATOM 602 C C . LYS A 1 74 ? -3.253 -11.767 -14.904 1.00 97.69 74 LYS A C 1
ATOM 604 O O . LYS A 1 74 ? -3.872 -12.565 -14.203 1.00 97.69 74 LYS A O 1
ATOM 609 N N . LEU A 1 75 ? -2.029 -11.348 -14.572 1.00 97.69 75 LEU A N 1
ATOM 610 C CA . LEU A 1 75 ? -1.331 -11.783 -13.355 1.00 97.69 75 LEU A CA 1
ATOM 611 C C . LEU A 1 75 ? -1.981 -11.231 -12.074 1.00 97.69 75 LEU A C 1
ATOM 613 O O . LEU A 1 75 ? -2.093 -11.956 -11.082 1.00 97.69 75 LEU A O 1
ATOM 617 N N . LEU A 1 76 ? -2.414 -9.965 -12.088 1.00 96.00 76 LEU A N 1
ATOM 618 C CA . LEU A 1 76 ? -3.113 -9.327 -10.965 1.00 96.00 76 LEU A CA 1
ATOM 619 C C . LEU A 1 76 ? -4.463 -9.995 -10.685 1.00 96.00 76 LEU A C 1
ATOM 621 O O . LEU A 1 76 ? -4.762 -10.306 -9.533 1.00 96.00 76 LEU A O 1
ATOM 625 N N . ASN A 1 77 ? -5.229 -10.270 -11.741 1.00 95.44 77 ASN A N 1
ATOM 626 C CA . ASN A 1 77 ? -6.555 -10.883 -11.667 1.00 95.44 77 ASN A CA 1
ATOM 627 C C . ASN A 1 77 ? -6.532 -12.383 -11.360 1.00 95.44 77 ASN A C 1
ATOM 629 O O . ASN A 1 77 ? -7.574 -12.955 -11.063 1.00 95.44 77 ASN A O 1
ATOM 633 N N . ARG A 1 78 ? -5.352 -13.018 -11.389 1.00 93.44 78 ARG A N 1
ATOM 634 C CA . ARG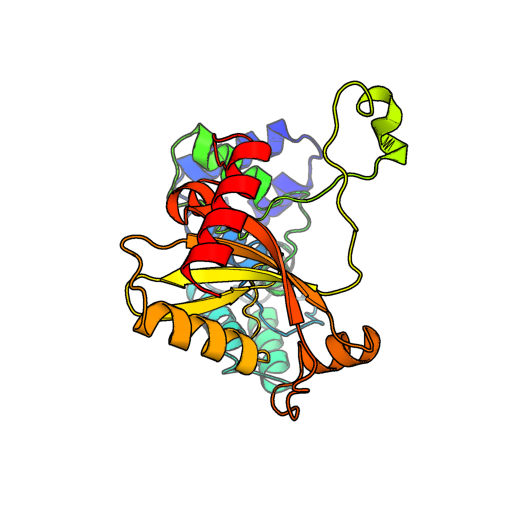 A 1 78 ? -5.186 -14.479 -11.269 1.00 93.44 78 ARG A CA 1
ATOM 635 C C . ARG A 1 78 ? -5.737 -15.274 -12.455 1.00 93.44 78 ARG A C 1
ATOM 637 O O . ARG A 1 78 ? -5.884 -16.485 -12.331 1.00 93.44 78 ARG A O 1
ATOM 644 N N . ASP A 1 79 ? -5.919 -14.634 -13.609 1.00 94.88 79 ASP A N 1
ATOM 645 C CA . ASP A 1 79 ? -6.269 -15.300 -14.873 1.00 94.88 79 ASP A CA 1
ATOM 646 C C . ASP A 1 79 ? -5.120 -16.199 -15.365 1.00 94.88 79 ASP A C 1
ATOM 648 O O . ASP A 1 79 ? -5.335 -17.210 -16.030 1.00 94.88 79 ASP A O 1
ATOM 652 N N . LEU A 1 80 ? -3.879 -15.842 -15.010 1.00 91.38 80 LEU A N 1
ATOM 653 C CA . LEU A 1 80 ? -2.683 -16.651 -15.236 1.00 91.38 80 LEU A CA 1
ATOM 654 C C . LEU A 1 80 ? -2.023 -17.015 -13.906 1.00 91.38 80 LEU A C 1
ATOM 656 O O . LEU A 1 80 ? -1.657 -16.144 -13.113 1.00 91.38 80 LEU A O 1
ATOM 660 N N . THR A 1 81 ? -1.814 -18.314 -13.679 1.00 92.81 81 THR A N 1
ATOM 661 C CA . THR A 1 81 ? -1.136 -18.841 -12.485 1.00 92.81 81 THR A CA 1
ATOM 662 C C . THR A 1 81 ? -0.190 -19.996 -12.836 1.00 92.81 81 THR A C 1
ATOM 664 O O . THR A 1 81 ? -0.188 -20.501 -13.960 1.00 92.81 81 THR A O 1
ATOM 667 N N . GLY A 1 82 ? 0.661 -20.397 -11.886 1.00 93.06 82 GLY A N 1
ATOM 668 C CA . GLY A 1 82 ? 1.529 -21.571 -12.020 1.00 93.06 82 GLY A CA 1
ATOM 669 C C . GLY A 1 82 ? 2.461 -21.525 -13.238 1.00 93.06 82 GLY A C 1
ATOM 670 O O . GLY A 1 82 ? 3.103 -20.507 -13.508 1.00 93.06 82 GLY A O 1
ATOM 671 N N . HIS A 1 83 ? 2.548 -22.644 -13.961 1.00 94.19 83 HIS A N 1
ATOM 672 C CA . HIS A 1 83 ? 3.387 -22.759 -15.156 1.00 94.19 83 HIS A CA 1
ATOM 673 C C . HIS A 1 83 ? 2.913 -21.861 -16.302 1.00 94.19 83 HIS A C 1
ATOM 675 O O . HIS A 1 83 ? 3.754 -21.232 -16.931 1.00 94.19 83 HIS A O 1
ATOM 681 N N . ALA A 1 84 ? 1.602 -21.685 -16.492 1.00 96.00 84 ALA A N 1
ATOM 682 C CA . ALA A 1 84 ? 1.073 -20.806 -17.536 1.00 96.00 84 ALA A CA 1
ATOM 683 C C . ALA A 1 84 ? 1.528 -19.348 -17.349 1.00 96.00 84 ALA A C 1
ATOM 685 O O . ALA A 1 84 ? 1.977 -18.707 -18.294 1.00 96.00 84 ALA A O 1
ATOM 686 N N . ALA A 1 85 ? 1.502 -18.840 -16.110 1.00 96.75 85 ALA A N 1
ATOM 687 C CA . ALA A 1 85 ? 2.040 -17.514 -15.800 1.00 96.75 85 ALA A CA 1
ATOM 688 C C . ALA A 1 85 ? 3.542 -17.410 -16.100 1.00 96.75 85 ALA A C 1
ATOM 690 O O . ALA A 1 85 ? 3.996 -16.410 -16.652 1.00 96.75 85 ALA A O 1
ATOM 691 N N . ARG A 1 86 ? 4.321 -18.437 -15.738 1.00 96.56 86 ARG A N 1
ATOM 692 C CA . ARG A 1 86 ? 5.765 -18.485 -16.009 1.00 96.56 86 ARG A CA 1
ATOM 693 C C . ARG A 1 86 ? 6.046 -18.457 -17.511 1.00 96.56 86 ARG A C 1
ATOM 695 O O . ARG A 1 86 ? 6.902 -17.691 -17.943 1.00 96.56 86 ARG A O 1
ATOM 702 N N . ASP A 1 87 ? 5.356 -19.289 -18.277 1.00 96.94 87 ASP A N 1
ATOM 703 C CA . ASP A 1 87 ? 5.620 -19.470 -19.703 1.00 96.94 87 ASP A CA 1
ATOM 704 C C . ASP A 1 87 ? 5.232 -18.206 -20.487 1.00 96.94 87 ASP A C 1
ATOM 706 O O . ASP A 1 87 ? 6.000 -17.743 -21.331 1.00 96.94 87 ASP A O 1
ATOM 710 N N . GLU A 1 88 ? 4.127 -17.554 -20.109 1.00 97.44 88 GLU A N 1
ATOM 711 C CA . GLU A 1 88 ? 3.728 -16.262 -20.675 1.00 97.44 88 GLU A CA 1
ATOM 712 C C . GLU A 1 88 ? 4.745 -15.151 -20.352 1.00 97.44 88 GLU A C 1
ATOM 714 O O . GLU A 1 88 ? 5.112 -14.364 -21.228 1.00 97.44 88 GLU A O 1
ATOM 719 N N . ILE A 1 89 ? 5.256 -15.103 -19.114 1.00 98.00 89 ILE A N 1
ATOM 720 C CA . ILE A 1 89 ? 6.325 -14.175 -18.704 1.00 98.00 89 ILE A CA 1
ATOM 721 C C . ILE A 1 89 ? 7.587 -14.393 -19.546 1.00 98.00 89 ILE A C 1
ATOM 723 O O . ILE A 1 89 ? 8.185 -13.420 -19.999 1.00 98.00 89 ILE A O 1
ATOM 727 N N . ILE A 1 90 ? 7.991 -15.647 -19.774 1.00 97.50 90 ILE A N 1
ATOM 728 C CA . ILE A 1 90 ? 9.163 -15.983 -20.598 1.00 97.50 90 ILE A CA 1
ATOM 729 C C . ILE A 1 90 ? 8.933 -15.571 -22.056 1.00 97.50 90 ILE A C 1
ATOM 731 O O . ILE A 1 90 ? 9.833 -15.014 -22.679 1.00 97.50 90 ILE A O 1
ATOM 735 N N . SER A 1 91 ? 7.729 -15.777 -22.592 1.00 97.12 91 SER A N 1
ATOM 736 C CA . SER A 1 91 ? 7.373 -15.315 -23.937 1.00 97.12 91 SER A CA 1
ATOM 737 C C . SER A 1 91 ? 7.522 -13.793 -24.071 1.00 97.12 91 SER A C 1
ATOM 739 O O . SER A 1 91 ? 8.179 -13.315 -24.996 1.00 97.12 91 SER A O 1
ATOM 741 N N . HIS A 1 92 ? 7.002 -13.022 -23.110 1.00 98.00 92 HIS A N 1
ATOM 742 C CA . HIS A 1 92 ? 7.131 -11.559 -23.102 1.00 98.00 92 HIS A CA 1
ATOM 743 C C . HIS A 1 92 ? 8.579 -11.097 -22.877 1.00 98.00 92 HIS A C 1
ATOM 745 O O . HIS A 1 92 ? 9.010 -10.104 -23.470 1.00 98.00 92 HIS A O 1
ATOM 751 N N . MET A 1 93 ? 9.349 -11.825 -22.062 1.00 98.00 93 MET A N 1
ATOM 752 C CA . MET A 1 93 ? 10.784 -11.599 -21.884 1.00 98.00 93 MET A CA 1
ATOM 753 C C . MET A 1 93 ? 11.534 -11.745 -23.208 1.00 98.00 93 MET A C 1
ATOM 755 O O . MET A 1 93 ? 12.250 -10.828 -23.590 1.00 98.00 93 MET A O 1
ATOM 759 N N . ASN A 1 94 ? 11.327 -12.854 -23.923 1.00 97.25 94 ASN A N 1
ATOM 760 C CA . ASN A 1 94 ? 12.012 -13.147 -25.185 1.00 97.25 94 ASN A CA 1
ATOM 761 C C . ASN A 1 94 ? 11.628 -12.172 -26.310 1.00 97.25 94 ASN A C 1
ATOM 763 O O . ASN A 1 94 ? 12.404 -11.956 -27.237 1.00 97.25 94 ASN A O 1
ATOM 767 N N . GLN A 1 95 ? 10.428 -11.588 -26.251 1.00 97.06 95 GLN A N 1
ATOM 768 C CA . GLN A 1 95 ? 10.006 -10.534 -27.177 1.00 97.06 95 GLN A CA 1
ATOM 769 C C . GLN A 1 95 ? 10.645 -9.180 -26.848 1.00 97.06 95 GLN A C 1
ATOM 771 O O . GLN A 1 95 ? 10.972 -8.419 -27.757 1.00 97.06 95 GLN A O 1
ATOM 776 N N . SER A 1 96 ? 10.837 -8.874 -25.564 1.00 97.31 96 SER A N 1
ATOM 777 C CA . SER A 1 96 ? 11.417 -7.614 -25.093 1.00 97.31 96 SER A CA 1
ATOM 778 C C . SER A 1 96 ? 12.889 -7.471 -25.487 1.00 97.31 96 SER A C 1
ATOM 780 O O . SER A 1 96 ? 13.626 -8.448 -25.576 1.00 97.31 96 SER A O 1
ATOM 782 N N . THR A 1 97 ? 13.365 -6.232 -25.631 1.00 97.94 97 THR A N 1
ATOM 783 C CA . THR A 1 97 ? 14.818 -5.999 -25.559 1.00 97.94 97 THR A CA 1
ATOM 784 C C . THR A 1 97 ? 15.317 -6.278 -24.140 1.00 97.94 97 THR A C 1
ATOM 786 O O . THR A 1 97 ? 14.584 -6.088 -23.159 1.00 97.94 97 THR A O 1
ATOM 789 N N . ASN A 1 98 ? 16.591 -6.644 -24.010 1.00 97.12 98 ASN A N 1
ATOM 790 C CA . ASN A 1 98 ? 17.249 -6.891 -22.729 1.00 97.12 98 ASN A CA 1
ATOM 791 C C . ASN A 1 98 ? 17.082 -5.705 -21.773 1.00 97.12 98 ASN A C 1
ATOM 793 O O . ASN A 1 98 ? 16.777 -5.870 -20.591 1.00 97.12 98 ASN A O 1
ATOM 797 N N . ASN A 1 99 ? 17.232 -4.486 -22.296 1.00 97.06 99 ASN A N 1
ATOM 798 C CA . ASN A 1 99 ? 17.114 -3.269 -21.503 1.00 97.06 99 ASN A CA 1
ATOM 799 C C . ASN A 1 99 ? 15.680 -3.006 -21.024 1.00 97.06 99 ASN A C 1
ATOM 801 O O . ASN A 1 99 ? 15.488 -2.715 -19.842 1.00 97.06 99 ASN A O 1
ATOM 805 N N . GLN A 1 100 ? 14.676 -3.130 -21.901 1.00 97.31 100 GLN A N 1
ATOM 806 C CA . GLN A 1 100 ? 13.270 -2.973 -21.507 1.00 97.31 100 GLN A CA 1
ATOM 807 C C . GLN A 1 100 ? 12.878 -3.981 -20.427 1.00 97.31 100 GLN A C 1
ATOM 809 O O . GLN A 1 100 ? 12.261 -3.609 -19.426 1.00 97.31 100 GLN A O 1
ATOM 814 N N . TRP A 1 101 ? 13.269 -5.245 -20.606 1.00 98.44 101 TRP A N 1
ATOM 815 C CA . TRP A 1 101 ? 12.936 -6.292 -19.656 1.00 98.44 101 TRP A CA 1
ATOM 816 C C . TRP A 1 101 ? 13.632 -6.079 -18.312 1.00 98.44 101 TRP A C 1
ATOM 818 O O . TRP A 1 101 ? 12.965 -5.884 -17.295 1.00 98.44 101 TRP A O 1
ATOM 828 N N . ASN A 1 102 ? 14.966 -6.049 -18.299 1.00 98.19 102 ASN A N 1
ATOM 829 C CA . ASN A 1 102 ? 15.758 -6.109 -17.066 1.00 98.19 102 ASN A CA 1
ATOM 830 C C . ASN A 1 102 ? 15.672 -4.837 -16.211 1.00 98.19 102 ASN A C 1
ATOM 832 O O . ASN A 1 102 ? 15.818 -4.909 -14.987 1.00 98.19 102 ASN A O 1
ATOM 836 N N . PHE A 1 103 ? 15.424 -3.680 -16.829 1.00 98.12 103 PHE A N 1
ATOM 837 C CA . PHE A 1 103 ? 15.426 -2.383 -16.144 1.00 98.12 103 PHE A CA 1
ATOM 838 C C . PHE A 1 103 ? 14.042 -1.736 -16.033 1.00 98.12 103 PHE A C 1
ATOM 840 O O . PHE A 1 103 ? 13.929 -0.684 -15.411 1.00 98.12 103 PHE A O 1
ATOM 847 N N . PHE A 1 104 ? 12.981 -2.346 -16.573 1.00 98.31 104 PHE A N 1
ATOM 848 C CA . PHE A 1 104 ? 11.623 -1.821 -16.411 1.00 98.31 104 PHE A CA 1
ATOM 849 C C . PHE A 1 104 ? 10.592 -2.928 -16.159 1.00 98.31 104 PHE A C 1
ATOM 851 O O . PHE A 1 104 ? 10.145 -3.084 -15.025 1.00 98.31 104 PHE A O 1
ATOM 858 N N . TYR A 1 105 ? 10.262 -3.752 -17.156 1.00 98.62 105 TYR A N 1
ATOM 859 C CA . TYR A 1 105 ? 9.156 -4.717 -17.056 1.00 98.62 105 TYR A CA 1
ATOM 860 C C . TYR A 1 105 ? 9.344 -5.767 -15.961 1.00 98.62 105 TYR A C 1
ATOM 862 O O . TYR A 1 105 ? 8.464 -5.966 -15.121 1.00 98.62 105 TYR A O 1
ATOM 870 N N . ARG A 1 106 ? 10.524 -6.391 -15.897 1.00 98.38 106 ARG A N 1
ATOM 871 C CA . ARG A 1 106 ? 10.855 -7.343 -14.834 1.00 98.38 106 ARG A CA 1
ATOM 872 C C . ARG A 1 106 ? 10.769 -6.689 -13.462 1.00 98.38 106 ARG A C 1
ATOM 874 O O . ARG A 1 106 ? 10.224 -7.285 -12.538 1.00 98.38 106 ARG A O 1
ATOM 881 N N . ARG A 1 107 ? 11.308 -5.473 -13.342 1.00 98.00 107 ARG A N 1
ATOM 882 C CA . ARG A 1 107 ? 11.367 -4.701 -12.095 1.00 98.00 107 ARG A CA 1
ATOM 883 C C . ARG A 1 107 ? 9.973 -4.356 -11.559 1.00 98.00 107 ARG A C 1
ATOM 885 O O . ARG A 1 107 ? 9.735 -4.462 -10.357 1.00 98.00 107 ARG A O 1
ATOM 892 N N . ILE A 1 108 ? 9.029 -4.073 -12.458 1.00 98.31 108 ILE A N 1
ATOM 893 C CA . ILE A 1 108 ? 7.607 -3.939 -12.121 1.00 98.31 108 ILE A CA 1
ATOM 894 C C . ILE A 1 108 ? 7.069 -5.251 -11.544 1.00 98.31 108 ILE A C 1
ATOM 896 O O . ILE A 1 108 ? 6.509 -5.250 -10.448 1.00 98.31 108 ILE A O 1
ATOM 900 N N . LEU A 1 109 ? 7.268 -6.377 -12.238 1.00 98.06 109 LEU A N 1
ATOM 901 C CA . LEU A 1 109 ? 6.698 -7.663 -11.824 1.00 98.06 109 LEU A CA 1
ATOM 902 C C . LEU A 1 109 ? 7.290 -8.208 -10.510 1.00 98.06 109 LEU A C 1
ATOM 904 O O . LEU A 1 109 ? 6.570 -8.841 -9.737 1.00 98.06 109 LEU A O 1
ATOM 908 N N . ILE A 1 110 ? 8.571 -7.944 -10.218 1.00 96.94 110 ILE A N 1
ATOM 909 C CA . ILE A 1 110 ? 9.183 -8.271 -8.913 1.00 96.94 110 ILE A CA 1
ATOM 910 C C . ILE A 1 110 ? 8.851 -7.241 -7.820 1.00 96.94 110 ILE A C 1
ATOM 912 O O . ILE A 1 110 ? 9.229 -7.446 -6.669 1.00 96.94 110 ILE A O 1
ATOM 916 N N . LYS A 1 111 ? 8.143 -6.157 -8.170 1.00 96.50 111 LYS A N 1
ATOM 917 C CA . LYS A 1 111 ? 7.785 -5.033 -7.291 1.00 96.50 111 LYS A CA 1
ATOM 918 C C . LYS A 1 111 ? 8.987 -4.327 -6.656 1.00 96.50 111 LYS A C 1
ATOM 920 O O . LYS A 1 111 ? 8.939 -3.907 -5.502 1.00 96.50 111 LYS A O 1
ATOM 925 N N . ASP A 1 112 ? 10.060 -4.186 -7.425 1.00 96.31 112 ASP A N 1
ATOM 926 C CA . ASP A 1 112 ? 11.282 -3.512 -7.000 1.00 96.31 112 ASP A CA 1
ATOM 927 C C . ASP A 1 112 ? 11.983 -2.875 -8.205 1.00 96.31 112 ASP A C 1
ATOM 929 O O . ASP A 1 112 ? 12.595 -3.560 -9.029 1.00 96.31 112 ASP A O 1
ATOM 933 N N . MET A 1 113 ? 11.917 -1.540 -8.291 1.00 97.25 113 MET A N 1
ATOM 934 C CA . MET A 1 113 ? 12.582 -0.778 -9.354 1.00 97.25 113 MET A CA 1
ATOM 935 C C . MET A 1 113 ? 14.097 -0.681 -9.186 1.00 97.25 113 MET A C 1
ATOM 937 O O . MET A 1 113 ? 14.757 -0.200 -10.105 1.00 97.25 113 MET A O 1
ATOM 941 N N . ARG A 1 114 ? 14.667 -1.139 -8.060 1.00 96.75 114 ARG A N 1
ATOM 942 C CA . ARG A 1 114 ? 16.118 -1.193 -7.797 1.00 96.75 114 ARG A CA 1
ATOM 943 C C . ARG A 1 114 ? 16.868 0.113 -8.064 1.00 96.75 114 ARG A C 1
ATOM 945 O O . ARG A 1 114 ? 18.035 0.117 -8.423 1.00 96.75 114 ARG A O 1
ATOM 952 N N . CYS A 1 115 ? 16.192 1.236 -7.867 1.00 96.81 115 CYS A N 1
ATOM 953 C CA . CYS A 1 115 ? 16.745 2.569 -8.084 1.00 96.81 115 CYS A CA 1
ATOM 954 C C . CYS A 1 115 ? 16.636 3.439 -6.823 1.00 96.81 115 CYS A C 1
ATOM 956 O O . CYS A 1 115 ? 16.605 4.663 -6.903 1.00 96.81 115 CYS A O 1
ATOM 958 N N . GLY A 1 116 ? 16.536 2.821 -5.637 1.00 94.88 116 GLY A N 1
ATOM 959 C CA . GLY A 1 116 ? 16.465 3.513 -4.342 1.00 94.88 116 GLY A CA 1
ATOM 960 C C . GLY A 1 116 ? 15.293 4.493 -4.218 1.00 94.88 116 GLY A C 1
ATOM 961 O O . GLY A 1 116 ? 15.455 5.571 -3.648 1.00 94.88 116 GLY A O 1
ATOM 962 N N . LEU A 1 117 ? 14.146 4.135 -4.797 1.00 94.94 117 LEU A N 1
ATOM 963 C CA . LEU A 1 117 ? 12.883 4.861 -4.696 1.00 94.94 117 LEU A CA 1
ATOM 964 C C . LEU A 1 117 ? 11.837 4.040 -3.940 1.00 94.94 117 LEU A C 1
ATOM 966 O O . LEU A 1 117 ? 11.911 2.813 -3.877 1.00 94.94 117 LEU A O 1
ATOM 970 N N . SER A 1 118 ? 10.844 4.746 -3.407 1.00 95.56 118 SER A N 1
ATOM 971 C CA . SER A 1 118 ? 9.629 4.185 -2.824 1.00 95.56 118 SER A CA 1
ATOM 972 C C . SER A 1 118 ? 8.424 5.052 -3.191 1.00 95.56 118 SER A C 1
ATOM 974 O O . SER A 1 118 ? 8.580 6.175 -3.688 1.00 95.56 118 SER A O 1
ATOM 976 N N . GLU A 1 119 ? 7.220 4.563 -2.892 1.00 96.25 119 GLU A N 1
ATOM 977 C CA . GLU A 1 119 ? 5.968 5.305 -3.048 1.00 96.25 119 GLU A CA 1
ATOM 978 C C . GLU A 1 119 ? 6.012 6.658 -2.329 1.00 96.25 119 GLU A C 1
ATOM 980 O O . GLU A 1 119 ? 5.452 7.641 -2.808 1.00 96.25 119 GLU A O 1
ATOM 985 N N . LYS A 1 120 ? 6.740 6.733 -1.205 1.00 96.12 120 LYS A N 1
ATOM 986 C CA . LYS A 1 120 ? 6.886 7.956 -0.412 1.00 96.12 120 LYS A CA 1
ATOM 987 C C . LYS A 1 120 ? 7.579 9.063 -1.201 1.00 96.12 120 LYS A C 1
ATOM 989 O O . LYS A 1 120 ? 7.101 10.192 -1.191 1.00 96.12 120 LYS A O 1
ATOM 994 N N . THR A 1 121 ? 8.686 8.761 -1.880 1.00 97.44 121 THR A N 1
ATOM 995 C CA . THR A 1 121 ? 9.416 9.768 -2.668 1.00 97.44 121 THR A CA 1
ATOM 996 C C . THR A 1 121 ? 8.555 10.273 -3.822 1.00 97.44 121 THR A C 1
ATOM 998 O O . THR A 1 121 ? 8.433 11.481 -4.006 1.00 97.44 121 THR A O 1
ATOM 1001 N N . ILE A 1 122 ? 7.889 9.361 -4.536 1.00 98.06 122 ILE A N 1
ATOM 1002 C CA . ILE A 1 122 ? 7.015 9.689 -5.672 1.00 98.06 122 ILE A CA 1
ATOM 1003 C C . ILE A 1 122 ? 5.851 10.575 -5.215 1.00 98.06 122 ILE A C 1
ATOM 1005 O O . ILE A 1 122 ? 5.652 11.663 -5.754 1.00 98.06 122 ILE A O 1
ATOM 1009 N N . ASN A 1 123 ? 5.139 10.160 -4.163 1.00 97.94 123 ASN A N 1
ATOM 1010 C CA . ASN A 1 123 ? 3.997 10.900 -3.633 1.00 97.94 123 ASN A CA 1
ATOM 1011 C C . ASN A 1 123 ? 4.392 12.270 -3.074 1.00 97.94 123 ASN A C 1
ATOM 1013 O O . ASN A 1 123 ? 3.639 13.225 -3.239 1.00 97.94 123 ASN A O 1
ATOM 1017 N N . ASN A 1 124 ? 5.558 12.395 -2.435 1.00 97.31 124 ASN A N 1
ATOM 1018 C CA . ASN A 1 124 ? 6.038 13.684 -1.937 1.00 97.31 124 ASN A CA 1
ATOM 1019 C C . ASN A 1 124 ? 6.276 14.678 -3.082 1.00 97.31 124 ASN A C 1
ATOM 1021 O O . ASN A 1 124 ? 5.803 15.810 -3.003 1.00 97.31 124 ASN A O 1
ATOM 1025 N N . VAL A 1 125 ? 6.961 14.250 -4.150 1.00 98.25 125 VAL A N 1
ATOM 1026 C CA . VAL A 1 125 ? 7.213 15.096 -5.330 1.00 98.25 125 VAL A CA 1
ATOM 1027 C C . VAL A 1 125 ? 5.898 15.473 -6.010 1.00 98.25 125 VAL A C 1
ATOM 1029 O O . VAL A 1 125 ? 5.677 16.652 -6.291 1.00 98.25 125 VAL A O 1
ATOM 1032 N N . ALA A 1 126 ? 5.001 14.503 -6.206 1.00 98.06 126 ALA A N 1
ATOM 1033 C CA . ALA A 1 126 ? 3.692 14.723 -6.813 1.00 98.06 126 ALA A CA 1
ATOM 1034 C C . ALA A 1 126 ? 2.850 15.739 -6.023 1.00 98.06 126 ALA A C 1
ATOM 1036 O O . ALA A 1 126 ? 2.380 16.717 -6.602 1.00 98.06 126 ALA A O 1
ATOM 1037 N N . LYS A 1 127 ? 2.714 15.565 -4.697 1.00 97.00 127 LYS A N 1
ATOM 1038 C CA . LYS A 1 127 ? 1.946 16.482 -3.832 1.00 97.00 127 LYS A CA 1
ATOM 1039 C C . LYS A 1 127 ? 2.540 17.888 -3.818 1.00 97.00 127 LYS A C 1
ATOM 1041 O O . LYS A 1 127 ? 1.803 18.855 -3.995 1.00 97.00 127 LYS A O 1
ATOM 1046 N N . ALA A 1 128 ? 3.859 18.007 -3.649 1.00 97.75 128 ALA A N 1
ATOM 1047 C CA . ALA A 1 128 ? 4.541 19.302 -3.590 1.00 97.75 128 ALA A CA 1
ATOM 1048 C C . ALA A 1 128 ? 4.371 20.121 -4.881 1.00 97.75 128 ALA A C 1
ATOM 1050 O O . ALA A 1 128 ? 4.342 21.347 -4.834 1.00 97.75 128 ALA A O 1
ATOM 1051 N N . ASN A 1 129 ? 4.214 19.443 -6.023 1.00 98.06 129 ASN A N 1
ATOM 1052 C CA . ASN A 1 129 ? 4.110 20.066 -7.342 1.00 98.06 129 ASN A CA 1
ATOM 1053 C C . ASN A 1 129 ? 2.710 19.948 -7.974 1.00 98.06 129 ASN A C 1
ATOM 1055 O O . ASN A 1 129 ? 2.550 20.259 -9.149 1.00 98.06 129 ASN A O 1
ATOM 1059 N N . LYS A 1 130 ? 1.693 19.533 -7.202 1.00 97.69 130 LYS A N 1
ATOM 1060 C CA . LYS A 1 130 ? 0.282 19.416 -7.623 1.00 97.69 130 LYS A CA 1
ATOM 1061 C C . LYS A 1 130 ? 0.008 18.416 -8.766 1.00 97.69 130 LYS A C 1
ATOM 1063 O O . LYS A 1 130 ? -1.006 18.534 -9.449 1.00 97.69 130 LYS A O 1
ATOM 1068 N N . TYR A 1 131 ? 0.840 17.386 -8.931 1.00 97.75 131 TYR A N 1
ATOM 1069 C CA . TYR A 1 131 ? 0.620 16.282 -9.882 1.00 97.75 131 TYR A CA 1
ATOM 1070 C C . TYR A 1 131 ? -0.159 15.117 -9.251 1.00 97.75 131 TYR A C 1
ATOM 1072 O O . TYR A 1 131 ? 0.339 13.998 -9.125 1.00 97.75 131 TYR A O 1
ATOM 1080 N N . ASN A 1 132 ? -1.396 15.376 -8.814 1.00 95.00 132 ASN A N 1
ATOM 1081 C CA . ASN A 1 132 ? -2.194 14.397 -8.060 1.00 95.00 132 ASN A CA 1
ATOM 1082 C C . ASN A 1 132 ? -2.523 13.113 -8.851 1.00 95.00 132 ASN A C 1
ATOM 1084 O O . ASN A 1 132 ? -2.767 12.069 -8.254 1.00 95.00 132 ASN A O 1
ATOM 1088 N N . ASN A 1 133 ? -2.486 13.169 -10.183 1.00 96.50 133 ASN A N 1
ATOM 1089 C CA . ASN A 1 133 ? -2.675 12.025 -11.077 1.00 96.50 133 ASN A CA 1
ATOM 1090 C C . ASN A 1 133 ? -1.543 10.979 -10.998 1.00 96.50 133 ASN A C 1
ATOM 1092 O O . ASN A 1 133 ? -1.747 9.846 -11.421 1.00 96.50 133 ASN A O 1
ATOM 1096 N N . TYR A 1 134 ? -0.375 11.330 -10.445 1.00 97.88 134 TYR A N 1
ATOM 1097 C CA . TYR A 1 134 ? 0.755 10.408 -10.253 1.00 97.88 134 TYR A CA 1
ATOM 1098 C C . TYR A 1 134 ? 0.885 9.876 -8.826 1.00 97.88 134 TYR A C 1
ATOM 1100 O O . TYR A 1 134 ? 1.887 9.241 -8.488 1.00 97.88 134 TYR A O 1
ATOM 1108 N N . LEU A 1 135 ? -0.116 10.120 -7.978 1.00 97.12 135 LEU A N 1
ATOM 1109 C CA . LEU A 1 135 ? -0.132 9.564 -6.635 1.00 97.12 135 LEU A CA 1
ATOM 1110 C C . LEU A 1 135 ? -0.330 8.050 -6.684 1.00 97.12 135 LEU A C 1
ATOM 1112 O O . LEU A 1 135 ? -1.268 7.534 -7.286 1.00 97.12 135 LEU A O 1
ATOM 1116 N N . ILE A 1 136 ? 0.549 7.345 -5.984 1.00 96.94 136 ILE A N 1
ATOM 1117 C CA . ILE A 1 136 ? 0.429 5.916 -5.732 1.00 96.94 136 ILE A CA 1
ATOM 1118 C C . ILE A 1 136 ? -0.418 5.742 -4.468 1.00 96.94 136 ILE A C 1
ATOM 1120 O O . ILE A 1 136 ? -0.037 6.279 -3.421 1.00 96.94 136 ILE A O 1
ATOM 1124 N N . PRO A 1 137 ? -1.543 5.006 -4.523 1.00 93.56 137 PRO A N 1
ATOM 1125 C CA . PRO A 1 137 ? -2.358 4.733 -3.345 1.00 93.56 137 PRO A CA 1
ATOM 1126 C C . PRO A 1 137 ? -1.561 4.003 -2.261 1.00 93.56 137 PRO A C 1
ATOM 1128 O O . PRO A 1 137 ? -0.841 3.040 -2.539 1.00 93.56 137 PRO A O 1
ATOM 1131 N N . VAL A 1 138 ? -1.710 4.451 -1.014 1.00 93.06 138 VAL A N 1
ATOM 1132 C CA . VAL A 1 138 ? -1.058 3.852 0.154 1.00 93.06 138 VAL A CA 1
ATOM 1133 C C . VAL A 1 138 ? -2.086 3.699 1.256 1.00 93.06 138 VAL A C 1
ATOM 1135 O O . VAL A 1 138 ? -2.661 4.686 1.702 1.00 93.06 138 VAL A O 1
ATOM 1138 N N . PHE A 1 139 ? -2.272 2.469 1.724 1.00 93.44 139 PHE A N 1
ATOM 1139 C CA . PHE A 1 139 ? -2.924 2.235 3.003 1.00 93.44 139 PHE A CA 1
ATOM 1140 C C . PHE A 1 139 ? -1.894 2.426 4.117 1.00 93.44 139 PHE A C 1
ATOM 1142 O O . PHE A 1 139 ? -0.828 1.804 4.087 1.00 93.44 139 PHE A O 1
ATOM 1149 N N . ALA A 1 140 ? -2.198 3.288 5.082 1.00 93.19 140 ALA A N 1
ATOM 1150 C CA . ALA A 1 140 ? -1.335 3.559 6.222 1.00 93.19 140 ALA A CA 1
ATOM 1151 C C . ALA A 1 140 ? -2.173 3.747 7.487 1.00 93.19 140 ALA A C 1
ATOM 1153 O O . ALA A 1 140 ? -3.268 4.294 7.438 1.00 93.19 140 ALA A O 1
ATOM 1154 N N . CYS A 1 141 ? -1.624 3.320 8.618 1.00 95.25 141 CYS A N 1
ATOM 1155 C CA . CYS A 1 141 ? -2.167 3.559 9.949 1.00 95.25 141 CYS A CA 1
ATOM 1156 C C . CYS A 1 141 ? -1.049 4.067 10.870 1.00 95.25 141 CYS A C 1
ATOM 1158 O O . CYS A 1 141 ? 0.137 4.007 10.521 1.00 95.25 141 CYS A O 1
ATOM 1160 N N . GLN A 1 142 ? -1.410 4.568 12.051 1.00 95.62 142 GLN A N 1
ATOM 1161 C CA . GLN A 1 142 ? -0.425 4.969 13.052 1.00 95.62 142 GLN A CA 1
ATOM 1162 C C . GLN A 1 142 ? 0.383 3.747 13.524 1.00 95.62 142 GLN A C 1
ATOM 1164 O O . GLN A 1 142 ? -0.169 2.671 13.744 1.00 95.62 142 GLN A O 1
ATOM 1169 N N . LEU A 1 143 ? 1.701 3.910 13.679 1.00 95.12 143 LEU A N 1
ATOM 1170 C CA . LEU A 1 143 ? 2.617 2.872 14.163 1.00 95.12 143 LEU A CA 1
ATOM 1171 C C . LEU A 1 143 ? 3.423 3.394 15.357 1.00 95.12 143 LEU A C 1
ATOM 1173 O O . LEU A 1 143 ? 3.779 4.573 15.410 1.00 95.12 143 LEU A O 1
ATOM 1177 N N . SER A 1 144 ? 3.731 2.510 16.305 1.00 94.06 144 SER A N 1
ATOM 1178 C CA . SER A 1 144 ? 4.558 2.823 17.473 1.00 94.06 144 SER A CA 1
ATOM 1179 C C . SER A 1 144 ? 6.053 2.842 17.134 1.00 94.06 144 SER A C 1
ATOM 1181 O O . SER A 1 144 ? 6.502 2.187 16.193 1.00 94.06 144 SER A O 1
ATOM 1183 N N . GLN A 1 145 ? 6.839 3.554 17.943 1.00 94.56 145 GLN A N 1
ATOM 1184 C CA . GLN A 1 145 ? 8.303 3.475 17.937 1.00 94.56 145 GLN A CA 1
ATOM 1185 C C . GLN A 1 145 ? 8.784 2.742 19.191 1.00 94.56 145 GLN A C 1
ATOM 1187 O O . GLN A 1 145 ? 8.119 2.799 20.224 1.00 94.56 145 GLN A O 1
ATOM 1192 N N . ASP A 1 146 ? 9.941 2.088 19.104 1.00 94.06 146 ASP A N 1
ATOM 1193 C CA . ASP A 1 146 ? 10.586 1.477 20.265 1.00 94.06 146 ASP A CA 1
ATOM 1194 C C . ASP A 1 146 ? 11.015 2.564 21.266 1.00 94.06 146 ASP A C 1
ATOM 1196 O O . ASP A 1 146 ? 11.698 3.532 20.912 1.00 94.06 146 ASP A O 1
ATOM 1200 N N . CYS A 1 147 ? 10.581 2.420 22.517 1.00 92.25 147 CYS A N 1
ATOM 1201 C CA . CYS A 1 147 ? 10.872 3.371 23.578 1.00 92.25 147 CYS A CA 1
ATOM 1202 C C . CYS A 1 147 ? 12.357 3.357 23.972 1.00 92.25 147 CYS A C 1
ATOM 1204 O O . CYS A 1 147 ? 12.893 4.413 24.322 1.00 92.25 147 CYS A O 1
ATOM 1206 N N . GLU A 1 148 ? 13.051 2.224 23.817 1.00 94.25 148 GLU A N 1
ATOM 1207 C CA . GLU A 1 148 ? 14.475 2.093 24.136 1.00 94.25 148 GLU A CA 1
ATOM 1208 C C . GLU A 1 148 ? 15.346 2.980 23.237 1.00 94.25 148 GLU A C 1
ATOM 1210 O O . GLU A 1 148 ? 16.327 3.569 23.695 1.00 94.25 148 GLU A O 1
ATOM 1215 N N . LEU A 1 149 ? 14.929 3.179 21.982 1.00 95.25 149 LEU A N 1
ATOM 1216 C CA . LEU A 1 149 ? 15.586 4.073 21.020 1.00 95.25 149 LEU A CA 1
ATOM 1217 C C . LEU A 1 149 ? 15.226 5.555 21.227 1.00 95.25 149 LEU A C 1
ATOM 1219 O O . LEU A 1 149 ? 15.830 6.447 20.625 1.00 95.25 149 LEU A O 1
ATOM 1223 N N . HIS A 1 150 ? 14.235 5.844 22.071 1.00 94.00 150 HIS A N 1
ATOM 1224 C CA . HIS A 1 150 ? 13.657 7.177 22.231 1.00 94.00 150 HIS A CA 1
ATOM 1225 C C . HIS A 1 150 ? 13.454 7.587 23.697 1.00 94.00 150 HIS A C 1
ATOM 1227 O O . HIS A 1 150 ? 12.572 8.396 23.984 1.00 94.00 150 HIS A O 1
ATOM 1233 N N . LYS A 1 151 ? 14.311 7.122 24.617 1.00 93.94 151 LYS A N 1
ATOM 1234 C CA . LYS A 1 151 ? 14.219 7.394 26.070 1.00 93.94 151 LYS A CA 1
ATOM 1235 C C . LYS A 1 151 ? 14.021 8.869 26.426 1.00 93.94 151 LYS A C 1
ATOM 1237 O O . LYS A 1 151 ? 13.224 9.190 27.297 1.00 93.94 151 LYS A O 1
ATOM 1242 N N . LYS A 1 152 ? 14.654 9.792 25.690 1.00 95.25 152 LYS A N 1
ATOM 1243 C CA . LYS A 1 152 ? 14.493 11.248 25.889 1.00 95.25 152 LYS A CA 1
ATOM 1244 C C . LYS A 1 152 ? 13.053 11.753 25.678 1.00 95.25 152 LYS A C 1
ATOM 1246 O O . LYS A 1 152 ? 12.710 12.812 26.186 1.00 95.25 152 LYS A O 1
ATOM 1251 N N . LYS A 1 153 ? 12.213 11.023 24.931 1.00 93.88 153 LYS A N 1
ATOM 1252 C CA . LYS A 1 153 ? 10.789 11.344 24.713 1.00 93.88 153 LYS A CA 1
ATOM 1253 C C . LYS A 1 153 ? 9.877 10.797 25.825 1.00 93.88 153 LYS A C 1
ATOM 1255 O O . LYS A 1 153 ? 8.697 11.160 25.866 1.00 93.88 153 LYS A O 1
ATOM 1260 N N . LEU A 1 154 ? 10.391 9.945 26.720 1.00 91.81 154 LEU A N 1
ATOM 1261 C CA . LEU A 1 154 ? 9.662 9.334 27.844 1.00 91.81 154 LEU A CA 1
ATOM 1262 C C . LEU A 1 154 ? 9.618 10.256 29.072 1.00 91.81 154 LEU A C 1
ATOM 1264 O O . LEU A 1 154 ? 9.915 9.851 30.189 1.00 91.81 154 LEU A O 1
ATOM 1268 N N . ILE A 1 155 ? 9.259 11.515 28.850 1.00 95.06 155 ILE A N 1
ATOM 1269 C CA . ILE A 1 155 ? 9.097 12.531 29.892 1.00 95.06 155 ILE A CA 1
ATOM 1270 C C . ILE A 1 155 ? 7.661 13.066 29.891 1.00 95.06 155 ILE A C 1
ATOM 1272 O O . ILE A 1 155 ? 6.984 13.024 28.855 1.00 95.06 155 ILE A O 1
ATOM 1276 N N . GLY A 1 156 ? 7.220 13.590 31.035 1.00 96.19 156 GLY A N 1
ATOM 1277 C CA . GLY A 1 156 ? 5.883 14.159 31.225 1.00 96.19 156 GLY A CA 1
ATOM 1278 C C . GLY A 1 156 ? 4.778 13.113 31.394 1.00 96.19 156 GLY A C 1
ATOM 1279 O O . GLY A 1 156 ? 5.041 11.927 31.583 1.00 96.19 156 GLY A O 1
ATOM 1280 N N . GLU A 1 157 ? 3.529 13.568 31.321 1.00 96.38 157 GLU A N 1
ATOM 1281 C CA . GLU A 1 157 ? 2.352 12.703 31.423 1.00 96.38 157 GLU A CA 1
ATOM 1282 C C . GLU A 1 157 ? 2.245 11.782 30.196 1.00 96.38 157 GLU A C 1
ATOM 1284 O O . GLU A 1 157 ? 2.349 12.234 29.050 1.00 96.38 157 GLU A O 1
ATOM 1289 N N . LYS A 1 158 ? 2.033 10.482 30.427 1.00 95.12 158 LYS A N 1
ATOM 1290 C CA . LYS A 1 158 ? 1.869 9.464 29.382 1.00 95.12 158 LYS A CA 1
ATOM 1291 C C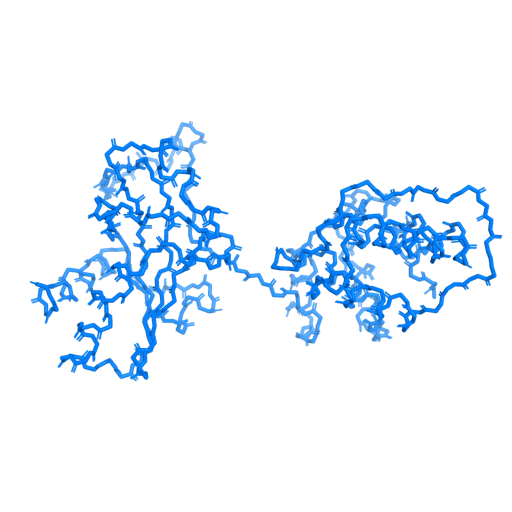 . LYS A 1 158 ? 0.616 8.639 29.637 1.00 95.12 158 LYS A C 1
ATOM 1293 O O . LYS A 1 158 ? 0.281 8.344 30.779 1.00 95.12 158 LYS A O 1
ATOM 1298 N N . ILE A 1 159 ? -0.031 8.219 28.554 1.00 95.12 159 ILE A N 1
ATOM 1299 C CA . ILE A 1 159 ? -1.085 7.205 28.591 1.00 95.12 159 ILE A CA 1
ATOM 1300 C C . ILE A 1 159 ? -0.402 5.846 28.446 1.00 95.12 159 ILE A C 1
ATOM 1302 O O . ILE A 1 159 ? 0.328 5.625 27.479 1.00 95.12 159 ILE A O 1
ATOM 1306 N N . LEU A 1 160 ? -0.625 4.955 29.409 1.00 94.50 160 LEU A N 1
ATOM 1307 C CA . LEU A 1 160 ? -0.141 3.578 29.366 1.00 94.50 160 LEU A CA 1
ATOM 1308 C C . LEU A 1 160 ? -1.283 2.656 28.940 1.00 94.50 160 LEU A C 1
ATOM 1310 O O . LEU A 1 160 ? -2.381 2.722 29.488 1.00 94.50 160 LEU A O 1
ATOM 1314 N N . GLN A 1 161 ? -1.011 1.801 27.960 1.00 94.62 161 GLN A N 1
ATOM 1315 C CA . GLN A 1 161 ? -1.930 0.782 27.463 1.00 94.62 161 GLN A CA 1
ATOM 1316 C C . GLN A 1 161 ? -1.188 -0.549 27.370 1.00 94.62 161 GLN A C 1
ATOM 1318 O O . GLN A 1 161 ? 0.024 -0.586 27.139 1.00 94.62 161 GLN A O 1
ATOM 1323 N N . ILE A 1 162 ? -1.918 -1.647 27.549 1.00 95.44 162 ILE A N 1
ATOM 1324 C CA . ILE A 1 162 ? -1.360 -2.990 27.404 1.00 95.44 162 ILE A CA 1
ATOM 1325 C C . ILE A 1 162 ? -1.119 -3.248 25.918 1.00 95.44 162 ILE A C 1
ATOM 1327 O O . ILE A 1 162 ? -2.029 -3.119 25.100 1.00 95.44 162 ILE A O 1
ATOM 1331 N N . LYS A 1 163 ? 0.107 -3.646 25.569 1.00 94.69 163 LYS A N 1
ATOM 1332 C CA . LYS A 1 163 ? 0.412 -4.124 24.224 1.00 94.69 163 LYS A CA 1
ATOM 1333 C C . LYS A 1 163 ? -0.020 -5.584 24.109 1.00 94.69 163 LYS A C 1
ATOM 1335 O O . LYS A 1 163 ? 0.646 -6.469 24.640 1.00 94.69 163 LYS A O 1
ATOM 1340 N N . LEU A 1 164 ? -1.111 -5.818 23.391 1.00 93.31 164 LEU A N 1
ATOM 1341 C CA . LEU A 1 164 ? -1.572 -7.161 23.059 1.00 93.31 164 LEU A CA 1
ATOM 1342 C C . LEU A 1 164 ? -0.675 -7.794 21.982 1.00 93.31 164 LEU A C 1
ATOM 1344 O O . LEU A 1 164 ? -0.042 -7.091 21.183 1.00 93.31 164 LEU A O 1
ATOM 1348 N N . ASP A 1 165 ? -0.599 -9.124 21.994 1.00 90.06 165 ASP A N 1
ATOM 1349 C CA . ASP A 1 165 ? 0.107 -9.913 20.984 1.00 90.06 165 ASP A CA 1
ATOM 1350 C C . ASP A 1 165 ? -0.916 -10.610 20.086 1.00 90.06 165 ASP A C 1
ATOM 1352 O O . ASP A 1 165 ? -1.441 -11.680 20.395 1.00 90.06 165 ASP A O 1
ATOM 1356 N N . GLY A 1 166 ? -1.281 -9.917 19.015 1.00 91.69 166 GLY A N 1
ATOM 1357 C CA . GLY A 1 166 ? -2.363 -10.293 18.125 1.00 91.69 166 GLY A CA 1
ATOM 1358 C C . GLY A 1 166 ? -2.124 -9.760 16.723 1.00 91.69 166 GLY A C 1
ATOM 1359 O O . GLY A 1 166 ? -0.984 -9.562 16.290 1.00 91.69 166 GLY A O 1
ATOM 1360 N N . VAL A 1 167 ? -3.214 -9.560 15.989 1.00 92.25 167 VAL A N 1
ATOM 1361 C CA . VAL A 1 167 ? -3.155 -8.975 14.654 1.00 92.25 167 VAL A CA 1
ATOM 1362 C C . VAL A 1 167 ? -3.940 -7.682 14.598 1.00 92.25 167 VAL A C 1
ATOM 1364 O O . VAL A 1 167 ? -5.153 -7.660 14.788 1.00 92.25 167 VAL A O 1
ATOM 1367 N N . ARG A 1 168 ? -3.219 -6.608 14.271 1.00 96.00 168 ARG A N 1
ATOM 1368 C CA . ARG A 1 168 ? -3.772 -5.282 14.004 1.00 96.00 168 ARG A CA 1
ATOM 1369 C C . ARG A 1 168 ? -4.924 -5.342 13.005 1.00 96.00 168 ARG A C 1
ATOM 1371 O O . ARG A 1 168 ? -4.725 -5.778 11.864 1.00 96.00 168 ARG A O 1
ATOM 1378 N N . ALA A 1 169 ? -6.072 -4.824 13.421 1.00 96.75 169 ALA A N 1
ATOM 1379 C CA . ALA A 1 169 ? -7.298 -4.744 12.649 1.00 96.75 169 ALA A CA 1
ATOM 1380 C C . ALA A 1 169 ? -7.807 -3.299 12.621 1.00 96.75 169 ALA A C 1
ATOM 1382 O O . ALA A 1 169 ? -8.143 -2.713 13.648 1.00 96.75 169 ALA A O 1
ATOM 1383 N N . ILE A 1 170 ? -7.854 -2.736 11.418 1.00 98.06 170 ILE A N 1
ATOM 1384 C CA . ILE A 1 170 ? -8.463 -1.446 11.116 1.00 98.06 170 ILE A CA 1
ATOM 1385 C C . ILE A 1 170 ? -9.869 -1.737 10.605 1.00 98.06 170 ILE A C 1
ATOM 1387 O O . ILE A 1 170 ? -10.021 -2.206 9.476 1.00 98.06 170 ILE A O 1
ATOM 1391 N N . THR A 1 171 ? -10.875 -1.501 11.437 1.00 97.94 171 THR A N 1
ATOM 1392 C CA . THR A 1 171 ? -12.278 -1.765 11.105 1.00 97.94 171 THR A CA 1
ATOM 1393 C C . THR A 1 171 ? -12.938 -0.477 10.640 1.00 97.94 171 THR A C 1
ATOM 1395 O O . THR A 1 171 ? -12.925 0.517 11.361 1.00 97.94 171 THR A O 1
ATOM 1398 N N . VAL A 1 172 ? -13.507 -0.476 9.440 1.00 97.81 172 VAL A N 1
ATOM 1399 C CA . VAL A 1 172 ? -14.257 0.650 8.884 1.00 97.81 172 VAL A CA 1
ATOM 1400 C C . VAL A 1 172 ? -15.737 0.307 8.923 1.00 97.81 172 VAL A C 1
ATOM 1402 O O . VAL A 1 172 ? -16.153 -0.700 8.352 1.00 97.81 172 VAL A O 1
ATOM 1405 N N . LEU A 1 173 ? -16.520 1.147 9.596 1.00 97.12 173 LEU A N 1
ATOM 1406 C CA . LEU A 1 173 ? -17.975 1.042 9.636 1.00 97.12 173 LEU A CA 1
ATOM 1407 C C . LEU A 1 173 ? -18.567 2.100 8.710 1.00 97.12 173 LEU A C 1
ATOM 1409 O O . LEU A 1 173 ? -18.200 3.275 8.800 1.00 97.12 173 LEU A O 1
ATOM 1413 N N . TYR A 1 174 ? -19.485 1.697 7.835 1.00 96.12 174 TYR A N 1
ATOM 1414 C CA . TYR A 1 174 ? -20.099 2.577 6.844 1.00 96.12 174 TYR A CA 1
ATOM 1415 C C . TYR A 1 174 ? -21.576 2.869 7.170 1.00 96.12 174 TYR A C 1
ATOM 1417 O O . TYR A 1 174 ? -22.276 1.988 7.669 1.00 96.12 174 TYR A O 1
ATOM 1425 N N . PRO A 1 175 ? -22.104 4.064 6.823 1.00 94.12 175 PRO A N 1
ATOM 1426 C CA . PRO A 1 175 ? -23.515 4.414 7.040 1.00 94.12 175 PRO A CA 1
ATOM 1427 C C . PRO A 1 175 ? -24.526 3.479 6.370 1.00 94.12 175 PRO A C 1
ATOM 1429 O O . PRO A 1 175 ? -25.672 3.401 6.791 1.00 94.12 175 PRO A O 1
ATOM 1432 N N . ASN A 1 176 ? -24.116 2.768 5.318 1.00 92.19 176 ASN A N 1
ATOM 1433 C CA . ASN A 1 176 ? -24.958 1.798 4.620 1.00 92.19 176 ASN A CA 1
ATOM 1434 C C . ASN A 1 176 ? -25.004 0.416 5.305 1.00 92.19 176 ASN A C 1
ATOM 1436 O O . ASN A 1 176 ? -25.560 -0.512 4.725 1.00 92.19 176 ASN A O 1
ATOM 1440 N N . GLY A 1 177 ? -24.393 0.263 6.485 1.00 92.62 177 GLY A N 1
ATOM 1441 C CA . GLY A 1 177 ? -24.337 -0.995 7.233 1.00 92.62 177 GLY A CA 1
ATOM 1442 C C . GLY A 1 177 ? -23.183 -1.922 6.843 1.00 92.62 177 GLY A C 1
ATOM 1443 O O . GLY A 1 177 ? -23.018 -2.972 7.460 1.00 92.62 177 GLY A O 1
ATOM 1444 N N . ASN A 1 178 ? -22.362 -1.556 5.850 1.00 92.94 178 ASN A N 1
ATOM 1445 C CA . ASN A 1 178 ? -21.181 -2.343 5.505 1.00 92.94 178 ASN A CA 1
ATOM 1446 C C . ASN A 1 178 ? -20.100 -2.216 6.584 1.00 92.94 178 ASN A C 1
ATOM 1448 O O . ASN A 1 178 ? -19.940 -1.168 7.218 1.00 92.94 178 ASN A O 1
ATOM 1452 N N . VAL A 1 179 ? -19.320 -3.284 6.732 1.00 96.00 179 VAL A N 1
ATOM 1453 C CA . VAL A 1 179 ? -18.198 -3.374 7.664 1.00 96.00 179 VAL A CA 1
ATOM 1454 C C . VAL A 1 179 ? -17.030 -4.000 6.926 1.00 96.00 179 VAL A C 1
ATOM 1456 O O . VAL A 1 179 ? -17.163 -5.092 6.388 1.00 96.00 179 VAL A O 1
ATOM 1459 N N . ASP A 1 180 ? -15.889 -3.319 6.916 1.00 95.94 180 ASP A N 1
ATOM 1460 C CA . ASP A 1 180 ? -14.655 -3.858 6.351 1.00 95.94 180 ASP A CA 1
ATOM 1461 C C . ASP A 1 180 ? -13.558 -3.892 7.410 1.00 95.94 180 ASP A C 1
ATOM 1463 O O . ASP A 1 180 ? -13.309 -2.904 8.098 1.00 95.94 180 ASP A O 1
ATOM 1467 N N . ILE A 1 181 ? -12.848 -5.015 7.508 1.00 96.06 181 ILE A N 1
ATOM 1468 C CA . ILE A 1 181 ? -11.724 -5.176 8.433 1.00 96.06 181 ILE A CA 1
ATOM 1469 C C . ILE A 1 181 ? -10.437 -5.318 7.623 1.00 96.06 181 ILE A C 1
ATOM 1471 O O . ILE A 1 181 ? -10.303 -6.224 6.801 1.00 96.06 181 ILE A O 1
ATOM 1475 N N . PHE A 1 182 ? -9.455 -4.452 7.867 1.00 95.62 182 PHE A N 1
ATOM 1476 C CA . PHE A 1 182 ? -8.169 -4.448 7.171 1.00 95.62 182 PHE A CA 1
ATOM 1477 C C . PHE A 1 182 ? -7.000 -4.696 8.122 1.00 95.62 182 PHE A C 1
ATOM 1479 O O . PHE A 1 182 ? -6.958 -4.221 9.250 1.00 95.62 182 PHE A O 1
ATOM 1486 N N . SER A 1 183 ? -5.974 -5.384 7.635 1.00 94.12 183 SER A N 1
ATOM 1487 C CA . SER A 1 183 ? -4.662 -5.418 8.286 1.00 94.12 183 SER A CA 1
ATOM 1488 C C . SER A 1 183 ? -3.975 -4.050 8.230 1.00 94.12 183 SER A C 1
ATOM 1490 O O . SER A 1 183 ? -4.282 -3.218 7.376 1.00 94.12 183 SER A O 1
ATOM 1492 N N . ARG A 1 184 ? -2.905 -3.873 9.017 1.00 93.06 184 ARG A N 1
ATOM 1493 C CA . ARG A 1 184 ? -2.023 -2.684 8.961 1.00 93.06 184 ARG A CA 1
ATOM 1494 C C . ARG A 1 184 ? -1.491 -2.315 7.564 1.00 93.06 184 ARG A C 1
ATOM 1496 O O . ARG A 1 184 ? -1.040 -1.197 7.353 1.00 93.06 184 ARG A O 1
ATOM 1503 N N . ASN A 1 185 ? -1.487 -3.267 6.625 1.00 90.56 185 ASN A N 1
ATOM 1504 C CA . ASN A 1 185 ? -0.995 -3.084 5.257 1.00 90.56 185 ASN A CA 1
ATOM 1505 C C . ASN A 1 185 ? -2.132 -2.911 4.228 1.00 90.56 185 ASN A C 1
ATOM 1507 O O . ASN A 1 185 ? -1.863 -2.957 3.028 1.00 90.56 185 ASN A O 1
ATOM 1511 N N . GLY A 1 186 ? -3.387 -2.788 4.669 1.00 92.06 186 GLY A N 1
ATOM 1512 C CA . GLY A 1 186 ? -4.553 -2.584 3.803 1.00 92.06 186 GLY A CA 1
ATOM 1513 C C . GLY A 1 186 ? -5.098 -3.844 3.134 1.00 92.06 186 GLY A C 1
ATOM 1514 O O . GLY A 1 186 ? -5.970 -3.753 2.280 1.00 92.06 186 GLY A O 1
ATOM 1515 N N . LYS A 1 187 ? -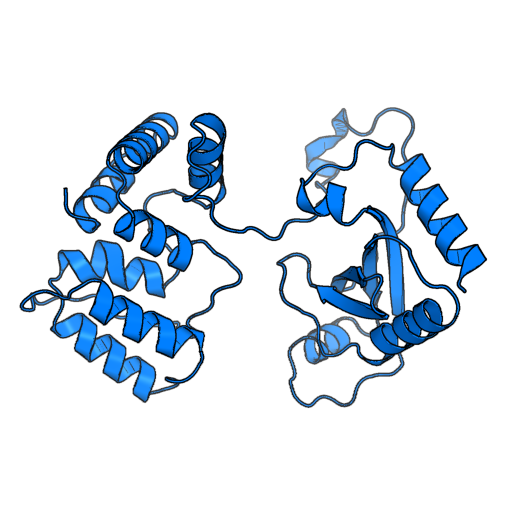4.600 -5.035 3.492 1.00 90.56 187 LYS A N 1
ATOM 1516 C CA . LYS A 1 187 ? -5.235 -6.292 3.066 1.00 90.56 187 LYS A CA 1
ATOM 1517 C C . LYS A 1 187 ? -6.469 -6.555 3.913 1.00 90.56 187 LYS A C 1
ATOM 1519 O O . LYS A 1 187 ? -6.328 -6.568 5.135 1.00 90.56 187 LYS A O 1
ATOM 1524 N N . GLN A 1 188 ? -7.603 -6.809 3.272 1.00 91.56 188 GLN A N 1
ATOM 1525 C CA . GLN A 1 188 ? -8.842 -7.191 3.943 1.00 91.56 188 GLN A CA 1
ATOM 1526 C C . GLN A 1 188 ? -8.678 -8.527 4.683 1.00 91.56 188 GLN A C 1
ATOM 1528 O O . GLN A 1 188 ? -8.021 -9.450 4.189 1.00 91.56 188 GLN A O 1
ATOM 1533 N N . LEU A 1 189 ? -9.244 -8.604 5.883 1.00 90.31 189 LEU A N 1
ATOM 1534 C CA . LEU A 1 189 ? -9.235 -9.756 6.773 1.00 90.31 189 LEU A CA 1
ATOM 1535 C C . LEU A 1 189 ? -10.616 -10.422 6.735 1.00 90.31 189 LEU A C 1
ATOM 1537 O O . LEU A 1 189 ? -11.481 -10.115 7.541 1.00 90.31 189 LEU A O 1
ATOM 1541 N N . VAL A 1 190 ? -10.808 -11.340 5.790 1.00 86.69 190 VAL A N 1
ATOM 1542 C CA . VAL A 1 190 ? -12.117 -11.970 5.510 1.00 86.69 190 VAL A CA 1
ATOM 1543 C C . VAL A 1 190 ? -12.492 -13.117 6.456 1.00 86.69 190 VAL A C 1
ATOM 1545 O O . VAL A 1 190 ? -13.594 -13.632 6.395 1.00 86.69 190 VAL A O 1
ATOM 1548 N N . ASN A 1 191 ? -11.582 -13.542 7.335 1.00 85.38 191 ASN A N 1
ATOM 1549 C CA . ASN A 1 191 ? -11.779 -14.723 8.188 1.00 85.38 191 ASN A CA 1
ATOM 1550 C C . ASN A 1 191 ? -12.324 -14.389 9.587 1.00 85.38 191 ASN A C 1
ATOM 1552 O O . ASN A 1 191 ? -12.182 -15.197 10.502 1.00 85.38 191 ASN A O 1
ATOM 1556 N N . PHE A 1 192 ? -12.901 -13.199 9.759 1.00 86.25 192 PHE A N 1
ATOM 1557 C CA . PHE A 1 192 ? -13.430 -12.701 11.031 1.00 86.25 192 PHE A CA 1
ATOM 1558 C C . PHE A 1 192 ? -14.908 -12.307 10.905 1.00 86.25 192 PHE A C 1
ATOM 1560 O O . PHE A 1 192 ? -15.319 -11.278 11.438 1.00 86.25 192 PHE A O 1
ATOM 1567 N N . GLU A 1 193 ? -15.704 -13.121 10.202 1.00 86.12 193 GLU A N 1
ATOM 1568 C CA . GLU A 1 193 ? -17.121 -12.819 9.940 1.00 86.12 193 GLU A CA 1
ATOM 1569 C C . GLU A 1 193 ? -17.915 -12.681 11.241 1.00 86.12 193 GLU A C 1
ATOM 1571 O O . GLU A 1 193 ? -18.774 -11.818 11.322 1.00 86.12 193 GLU A O 1
ATOM 1576 N N . SER A 1 194 ? -17.586 -13.434 12.300 1.00 88.50 194 SER A N 1
ATOM 1577 C CA . SER A 1 194 ? -18.261 -13.273 13.595 1.00 88.50 194 SER A CA 1
ATOM 1578 C C . SER A 1 194 ? -18.124 -11.857 14.172 1.00 88.50 194 SER A C 1
ATOM 1580 O O . SER A 1 194 ? -19.091 -11.316 14.698 1.00 88.50 194 SER A O 1
ATOM 1582 N N . ILE A 1 195 ? -16.942 -11.243 14.044 1.00 91.69 195 ILE A N 1
ATOM 1583 C CA . ILE A 1 195 ? -16.689 -9.859 14.480 1.00 91.69 195 ILE A CA 1
ATOM 1584 C C . ILE A 1 195 ? -17.420 -8.884 13.547 1.00 91.69 195 ILE A C 1
ATOM 1586 O O . ILE A 1 195 ? -18.033 -7.921 14.002 1.00 91.69 195 ILE A O 1
ATOM 1590 N N . GLU A 1 196 ? -17.378 -9.139 12.239 1.00 92.25 196 GLU A N 1
ATOM 1591 C CA . GLU A 1 196 ? -18.083 -8.336 11.237 1.00 92.25 196 GLU A CA 1
ATOM 1592 C C . GLU A 1 196 ? -19.604 -8.326 11.477 1.00 92.25 196 GLU A C 1
ATOM 1594 O O . GLU A 1 196 ? -20.237 -7.271 11.451 1.00 92.25 196 GLU A O 1
ATOM 1599 N N . ASP A 1 197 ? -20.185 -9.487 11.777 1.00 92.12 197 ASP A N 1
ATOM 1600 C CA . ASP A 1 197 ? -21.608 -9.674 12.045 1.00 92.12 197 ASP A CA 1
ATOM 1601 C C . ASP A 1 197 ? -22.053 -8.995 13.343 1.00 92.12 197 ASP A C 1
ATOM 1603 O O . ASP A 1 197 ? -23.165 -8.466 13.405 1.00 92.12 197 ASP A O 1
ATOM 1607 N N . GLU A 1 198 ? -21.208 -8.976 14.379 1.00 93.19 198 GLU A N 1
ATOM 1608 C CA . GLU A 1 198 ? -21.461 -8.197 15.597 1.00 93.19 198 GLU A CA 1
ATOM 1609 C C . GLU A 1 198 ? -21.573 -6.701 15.279 1.00 93.19 198 GLU A C 1
ATOM 1611 O O . GLU A 1 198 ? -22.562 -6.069 15.657 1.00 93.19 198 GLU A O 1
ATOM 1616 N N . PHE A 1 199 ? -20.646 -6.144 14.494 1.00 95.06 199 PHE A N 1
ATOM 1617 C CA . PHE A 1 199 ? -20.741 -4.745 14.067 1.00 95.06 199 PHE A CA 1
ATOM 1618 C C . PHE A 1 199 ? -21.954 -4.474 13.176 1.00 95.06 199 PHE A C 1
ATOM 1620 O O . PHE A 1 199 ? -22.620 -3.457 13.354 1.00 95.06 199 PHE A O 1
ATOM 1627 N N . LYS A 1 200 ? -22.293 -5.372 12.245 1.00 94.00 200 LYS A N 1
ATOM 1628 C CA . LYS A 1 200 ? -23.500 -5.218 11.415 1.00 94.00 200 LYS A CA 1
ATOM 1629 C C . LYS A 1 200 ? -24.771 -5.183 12.261 1.00 94.00 200 LYS A C 1
ATOM 1631 O O . LYS A 1 200 ? -25.652 -4.368 12.001 1.00 94.00 200 LYS A O 1
ATOM 1636 N N . LYS A 1 201 ? -24.872 -6.030 13.293 1.00 93.62 201 LYS A N 1
ATOM 1637 C CA . LYS A 1 201 ? -26.002 -6.005 14.239 1.00 93.62 201 LYS A CA 1
ATOM 1638 C C . LYS A 1 201 ? -26.089 -4.669 14.969 1.00 93.62 201 LYS A C 1
ATOM 1640 O O . LYS A 1 201 ? -27.182 -4.120 15.059 1.00 93.62 201 LYS A O 1
ATOM 1645 N N . ILE A 1 202 ? -24.955 -4.134 15.423 1.00 92.44 202 ILE A N 1
ATOM 1646 C CA . ILE A 1 202 ? -24.885 -2.805 16.043 1.00 92.44 202 ILE A CA 1
ATOM 1647 C C . ILE A 1 202 ? -25.379 -1.731 15.068 1.00 92.44 202 ILE A C 1
ATOM 1649 O O . ILE A 1 202 ? -26.269 -0.964 15.416 1.00 92.44 202 ILE A O 1
ATOM 1653 N N . LEU A 1 203 ? -24.875 -1.710 13.829 1.00 91.00 203 LEU A N 1
ATOM 1654 C CA . LEU A 1 203 ? -25.255 -0.711 12.820 1.00 91.00 203 LEU A CA 1
ATOM 1655 C C . LEU A 1 203 ? -26.734 -0.789 12.412 1.00 91.00 203 LEU A C 1
ATOM 1657 O O . LEU A 1 203 ? -27.317 0.227 12.039 1.00 91.00 203 LEU A O 1
ATOM 1661 N N . ASN A 1 204 ? -27.349 -1.971 12.504 1.00 87.62 204 ASN A N 1
ATOM 1662 C CA . ASN A 1 204 ? -28.784 -2.147 12.276 1.00 87.62 204 ASN A CA 1
ATOM 1663 C C . ASN A 1 204 ? -29.644 -1.550 13.401 1.00 87.62 204 ASN A C 1
ATOM 1665 O O . ASN A 1 204 ? -30.784 -1.167 13.147 1.00 87.62 204 ASN A O 1
ATOM 1669 N N . LEU A 1 205 ? -29.126 -1.497 14.632 1.00 85.56 205 LEU A N 1
ATOM 1670 C CA . LEU A 1 205 ? -29.809 -0.893 15.781 1.00 85.56 205 LEU A CA 1
ATOM 1671 C C . LEU A 1 205 ? -29.534 0.613 15.862 1.00 85.56 205 LEU A C 1
ATOM 1673 O O . LEU A 1 205 ? -30.452 1.397 16.089 1.00 85.56 205 LEU A O 1
ATOM 1677 N N . ASN A 1 206 ? -28.284 1.003 15.614 1.00 85.75 206 ASN A N 1
ATOM 1678 C CA . ASN A 1 206 ? -27.775 2.360 15.732 1.00 85.75 206 ASN A CA 1
ATOM 1679 C C . ASN A 1 206 ? -27.081 2.769 14.428 1.00 85.75 206 ASN A C 1
ATOM 1681 O O . ASN A 1 206 ? -25.883 2.550 14.226 1.00 85.75 206 ASN A O 1
ATOM 1685 N N . SER A 1 207 ? -27.837 3.393 13.526 1.00 82.50 207 SER A N 1
ATOM 1686 C CA . SER A 1 207 ? -27.280 3.886 12.268 1.00 82.50 207 SER A CA 1
ATOM 1687 C C . SER A 1 207 ? -26.293 5.029 12.513 1.00 82.50 207 SER A C 1
ATOM 1689 O O . SER A 1 207 ? -26.625 6.016 13.173 1.00 82.50 207 SER A O 1
ATOM 1691 N N . ILE A 1 208 ? -25.110 4.946 11.909 1.00 91.19 208 ILE A N 1
ATOM 1692 C CA . ILE A 1 208 ? -24.136 6.042 11.891 1.00 91.19 208 ILE A CA 1
ATOM 1693 C C . ILE A 1 208 ? -24.393 6.973 10.701 1.00 91.19 208 ILE A C 1
ATOM 1695 O O . ILE A 1 208 ? -24.745 6.532 9.610 1.00 91.19 208 ILE A O 1
ATOM 1699 N N . THR A 1 209 ? -24.183 8.275 10.885 1.00 92.50 209 THR A N 1
ATOM 1700 C CA . THR A 1 209 ? -24.392 9.285 9.828 1.00 92.50 209 THR A CA 1
ATOM 1701 C C . THR A 1 209 ? -23.172 9.484 8.931 1.00 92.50 209 THR A C 1
ATOM 1703 O O . THR A 1 209 ? -23.292 9.971 7.809 1.00 92.50 209 THR A O 1
ATOM 1706 N N . SER A 1 210 ? -21.987 9.104 9.408 1.00 94.38 210 SER A N 1
ATOM 1707 C CA . SER A 1 210 ? -20.737 9.151 8.651 1.00 94.38 210 SER A CA 1
ATOM 1708 C C . SER A 1 210 ? -19.880 7.926 8.955 1.00 94.38 210 SER A C 1
ATOM 1710 O O . SER A 1 210 ? -20.035 7.299 10.001 1.00 94.38 210 SER A O 1
ATOM 1712 N N . ALA A 1 211 ? -19.007 7.558 8.014 1.00 97.00 211 ALA A N 1
ATOM 1713 C CA . ALA A 1 211 ? -18.137 6.403 8.185 1.00 97.00 211 ALA A CA 1
ATOM 1714 C C . ALA A 1 211 ? -17.086 6.662 9.274 1.00 97.00 211 ALA A C 1
ATOM 1716 O O . ALA A 1 211 ? -16.468 7.734 9.325 1.00 97.00 211 ALA A O 1
ATOM 1717 N N . ILE A 1 212 ? -16.850 5.653 10.107 1.00 96.81 212 ILE A N 1
ATOM 1718 C CA . ILE A 1 212 ? -15.890 5.709 11.213 1.00 96.81 212 ILE A CA 1
ATOM 1719 C C . ILE A 1 212 ? -14.862 4.590 11.096 1.00 96.81 212 ILE A C 1
ATOM 1721 O O . ILE A 1 212 ? -15.092 3.577 10.435 1.00 96.81 212 ILE A O 1
ATOM 1725 N N . VAL A 1 213 ? -13.714 4.792 11.735 1.00 98.12 213 VAL A N 1
ATOM 1726 C CA . VAL A 1 213 ? -12.611 3.836 11.782 1.00 98.12 213 VAL A CA 1
ATOM 1727 C C . VAL A 1 213 ? -12.329 3.488 13.235 1.00 98.12 213 VAL A C 1
ATOM 1729 O O . VAL A 1 213 ? -11.961 4.351 14.034 1.00 98.12 213 VAL A O 1
ATOM 1732 N N . LEU A 1 214 ? -12.484 2.210 13.554 1.00 97.88 214 LEU A N 1
ATOM 1733 C CA . LEU A 1 214 ? -12.158 1.620 14.841 1.00 97.88 214 LEU A CA 1
ATOM 1734 C C . LEU A 1 214 ? -10.841 0.861 14.700 1.00 97.88 214 LEU A C 1
ATOM 1736 O O . LEU A 1 214 ? -10.718 -0.059 13.887 1.00 97.88 214 LEU A O 1
ATOM 1740 N N . ASP A 1 215 ? -9.844 1.270 15.475 1.00 98.25 215 ASP A N 1
ATOM 1741 C CA . ASP A 1 215 ? -8.509 0.689 15.427 1.00 98.25 215 ASP A CA 1
ATOM 1742 C C . ASP A 1 215 ? -8.295 -0.222 16.638 1.00 98.25 215 ASP A C 1
ATOM 1744 O O . ASP A 1 215 ? -8.484 0.192 17.789 1.00 98.25 215 ASP A O 1
ATOM 1748 N N . GLY A 1 216 ? -7.936 -1.477 16.376 1.00 97.56 216 GLY A N 1
ATOM 1749 C CA . GLY A 1 216 ? -7.852 -2.508 17.397 1.00 97.56 216 GLY A CA 1
ATOM 1750 C C . GLY A 1 216 ? -6.886 -3.640 17.073 1.00 97.56 216 GLY A C 1
ATOM 1751 O O . GLY A 1 216 ? -6.258 -3.692 16.016 1.00 97.56 216 GLY A O 1
ATOM 1752 N N . GLU A 1 217 ? -6.772 -4.571 18.012 1.00 96.56 217 GLU A N 1
ATOM 1753 C CA . GLU A 1 217 ? -5.990 -5.796 17.875 1.00 96.56 217 GLU A CA 1
ATOM 1754 C C . GLU A 1 217 ? -6.921 -7.001 18.019 1.00 96.56 217 GLU A C 1
ATOM 1756 O O . GLU A 1 217 ? -7.624 -7.129 19.023 1.00 96.56 217 GLU A O 1
ATOM 1761 N N . ILE A 1 218 ? -6.929 -7.897 17.033 1.00 93.94 218 ILE A N 1
ATOM 1762 C CA . ILE A 1 218 ? -7.618 -9.182 17.158 1.00 93.94 218 ILE A CA 1
ATOM 1763 C C . ILE A 1 218 ? -6.703 -10.144 17.907 1.00 93.94 218 ILE A C 1
ATOM 1765 O O . ILE A 1 218 ? -5.554 -10.353 17.512 1.00 93.94 218 ILE A O 1
ATOM 1769 N N . VAL A 1 219 ? -7.222 -10.747 18.972 1.00 91.44 219 VAL A N 1
ATOM 1770 C CA . VAL A 1 219 ? -6.517 -11.710 19.821 1.00 91.44 219 VAL A CA 1
ATOM 1771 C C . VAL A 1 219 ? -7.364 -12.975 19.946 1.00 91.44 219 VAL A C 1
ATOM 1773 O O . VAL A 1 219 ? -8.583 -12.912 20.061 1.00 91.44 219 VAL A O 1
ATOM 1776 N N . SER A 1 220 ? -6.711 -14.132 19.937 1.00 85.56 220 SER A N 1
ATOM 1777 C CA . SER A 1 220 ? -7.303 -15.448 20.219 1.00 85.56 220 SER A CA 1
ATOM 1778 C C . SER A 1 220 ? -6.482 -16.115 21.329 1.00 85.56 220 SER A C 1
ATOM 1780 O O . SER A 1 220 ? -5.397 -15.635 21.669 1.00 85.56 220 SER A O 1
ATOM 1782 N N . LYS A 1 221 ? -6.967 -17.222 21.908 1.00 78.62 221 LYS A N 1
ATOM 1783 C CA . LYS A 1 221 ? -6.254 -17.950 22.974 1.00 78.62 221 LYS A CA 1
ATOM 1784 C C . LYS A 1 221 ? -4.850 -18.400 22.555 1.00 78.62 221 LYS A C 1
ATOM 1786 O O . LYS A 1 221 ? -3.987 -18.560 23.414 1.00 78.62 221 LYS A O 1
ATOM 1791 N N . ASN A 1 222 ? -4.616 -18.597 21.255 1.00 74.25 222 ASN A N 1
ATOM 1792 C CA . ASN A 1 222 ? -3.322 -18.994 20.711 1.00 74.25 222 ASN A CA 1
ATOM 1793 C C . ASN A 1 222 ? -2.942 -18.147 19.483 1.00 74.25 222 ASN A C 1
ATOM 1795 O O . ASN A 1 222 ? -3.510 -18.290 18.400 1.00 74.25 222 ASN A O 1
ATOM 1799 N N . PHE A 1 223 ? -1.914 -17.305 19.626 1.00 72.19 223 PHE A N 1
ATOM 1800 C CA . PHE A 1 223 ? -1.402 -16.448 18.551 1.00 72.19 223 PHE A CA 1
ATOM 1801 C C . PHE A 1 223 ? -0.965 -17.231 17.299 1.00 72.19 223 PHE A C 1
ATOM 1803 O O . PHE A 1 223 ? -1.196 -16.799 16.168 1.00 72.19 223 PHE A O 1
ATOM 1810 N N . GLN A 1 224 ? -0.370 -18.418 17.468 1.00 72.38 224 GLN A N 1
ATOM 1811 C CA . GLN A 1 224 ? 0.031 -19.244 16.327 1.00 72.38 224 GLN A CA 1
ATOM 1812 C C . GLN A 1 224 ? -1.181 -19.788 15.561 1.00 72.38 224 GLN A C 1
ATOM 1814 O O . GLN A 1 224 ? -1.121 -19.935 14.338 1.00 72.38 224 GLN A O 1
ATOM 1819 N N . GLU A 1 225 ? -2.280 -20.088 16.256 1.00 72.19 225 GLU A N 1
ATOM 1820 C CA . GLU A 1 225 ? -3.537 -20.497 15.621 1.00 72.19 225 GLU A CA 1
ATOM 1821 C C . GLU A 1 225 ? -4.197 -19.328 14.895 1.00 72.19 225 GLU A C 1
ATOM 1823 O O . GLU A 1 225 ? -4.582 -19.490 13.735 1.00 72.19 225 GLU A O 1
ATOM 1828 N N . LEU A 1 226 ? -4.203 -18.138 15.504 1.00 74.94 226 LEU A N 1
ATOM 1829 C CA . LEU A 1 226 ? -4.671 -16.905 14.868 1.00 74.94 226 LEU A CA 1
ATOM 1830 C C . LEU A 1 226 ? -3.940 -16.648 13.539 1.00 74.94 226 LEU A C 1
ATOM 1832 O O . LEU A 1 226 ? -4.565 -16.419 12.501 1.00 74.94 226 LEU A O 1
ATOM 1836 N N . MET A 1 227 ? -2.610 -16.780 13.526 1.00 75.12 227 MET A N 1
ATOM 1837 C CA . MET A 1 227 ? -1.810 -16.611 12.309 1.00 75.12 227 MET A CA 1
ATOM 1838 C C . MET A 1 227 ? -2.105 -17.665 11.233 1.00 75.12 227 MET A C 1
ATOM 1840 O O . MET A 1 227 ? -2.075 -17.352 10.040 1.00 75.12 227 MET A O 1
ATOM 1844 N N . LYS A 1 228 ? -2.426 -18.910 11.618 1.00 72.19 228 LYS A N 1
ATOM 1845 C CA . LYS A 1 228 ? -2.867 -19.945 10.664 1.00 72.19 228 LYS A CA 1
ATOM 1846 C C . LYS A 1 228 ? -4.226 -19.609 10.047 1.00 72.19 228 LYS A C 1
ATOM 1848 O O . LYS A 1 228 ? -4.466 -20.000 8.906 1.00 72.19 228 LYS A O 1
ATOM 1853 N N . GLN A 1 229 ? -5.098 -18.911 10.772 1.00 67.25 229 GLN A N 1
ATOM 1854 C CA . GLN A 1 229 ? -6.448 -18.573 10.320 1.00 67.25 229 GLN A CA 1
ATOM 1855 C C . GLN A 1 229 ? -6.461 -17.402 9.344 1.00 67.25 229 GLN A C 1
ATOM 1857 O O . GLN A 1 229 ? -7.075 -17.525 8.293 1.00 67.25 229 GLN A O 1
ATOM 1862 N N . ILE A 1 230 ? -5.727 -16.318 9.610 1.00 68.19 230 ILE A N 1
ATOM 1863 C CA . ILE A 1 230 ? -5.790 -15.051 8.847 1.00 68.19 230 ILE A CA 1
ATOM 1864 C C . ILE A 1 230 ? -5.614 -15.200 7.324 1.00 68.19 230 ILE A C 1
ATOM 1866 O O . ILE A 1 230 ? -6.099 -14.372 6.555 1.00 68.19 230 ILE A O 1
ATOM 1870 N N . HIS A 1 231 ? -4.923 -16.244 6.861 1.00 66.56 231 HIS A N 1
ATOM 1871 C CA . HIS A 1 231 ? -4.636 -16.450 5.438 1.00 66.56 231 HIS A CA 1
ATOM 1872 C C . HIS A 1 231 ? -5.287 -17.696 4.816 1.00 66.56 231 HIS A C 1
ATOM 1874 O O . HIS A 1 231 ? -5.092 -17.945 3.624 1.00 66.56 231 HIS A O 1
ATOM 1880 N N . ARG A 1 232 ? -6.044 -18.498 5.577 1.00 66.75 232 ARG A N 1
ATOM 1881 C CA . ARG A 1 232 ? -6.704 -19.704 5.048 1.00 66.75 232 ARG A CA 1
ATOM 1882 C C . ARG A 1 232 ? -8.053 -19.350 4.433 1.00 66.75 232 ARG A C 1
ATOM 1884 O O . ARG A 1 232 ? -8.884 -18.770 5.104 1.00 66.75 232 ARG A O 1
ATOM 1891 N N . LYS A 1 233 ? -8.290 -19.758 3.184 1.00 61.22 233 LYS A N 1
ATOM 1892 C CA . LYS A 1 233 ? -9.559 -19.496 2.480 1.00 61.22 233 LYS A CA 1
ATOM 1893 C C . LYS A 1 233 ? -10.751 -20.339 2.972 1.00 61.22 233 LYS A C 1
ATOM 1895 O O . LYS A 1 233 ? -11.874 -19.926 2.756 1.00 61.22 233 LYS A O 1
ATOM 1900 N N . ASN A 1 234 ? -10.501 -21.485 3.621 1.00 55.62 234 ASN A N 1
ATOM 1901 C CA . ASN A 1 234 ? -11.524 -22.471 4.023 1.00 55.62 234 ASN A CA 1
ATOM 1902 C C . ASN A 1 234 ? -11.331 -22.961 5.477 1.00 55.62 234 ASN A C 1
ATOM 1904 O O . ASN A 1 234 ? -11.431 -24.159 5.746 1.00 55.62 234 ASN A O 1
ATOM 1908 N N . ALA A 1 235 ? -10.929 -22.094 6.411 1.00 53.59 235 ALA A N 1
ATOM 1909 C CA . ALA A 1 235 ? -10.809 -22.506 7.812 1.00 53.59 235 ALA A CA 1
ATOM 1910 C C . ALA A 1 235 ? -12.156 -22.356 8.531 1.00 53.59 235 ALA A C 1
ATOM 1912 O O . ALA A 1 235 ? -12.785 -21.309 8.424 1.00 53.59 235 ALA A O 1
ATOM 1913 N N . LEU A 1 236 ? -12.552 -23.379 9.298 1.00 54.53 236 LEU A N 1
ATOM 1914 C CA . LEU A 1 236 ? -13.547 -23.232 10.362 1.00 54.53 236 LEU A CA 1
ATOM 1915 C C . LEU A 1 236 ? -13.089 -22.078 11.265 1.00 54.53 236 LEU A C 1
ATOM 1917 O O . LEU A 1 236 ? -11.973 -22.123 11.794 1.00 54.53 236 LEU A O 1
ATOM 1921 N N . GLN A 1 237 ? -13.906 -21.031 11.370 1.00 56.47 237 GLN A N 1
ATOM 1922 C CA . GLN A 1 237 ? -13.636 -19.913 12.267 1.00 56.47 237 GLN A CA 1
ATOM 1923 C C . GLN A 1 237 ? -13.580 -20.433 13.701 1.00 56.47 237 GLN A C 1
ATOM 1925 O O . GLN A 1 237 ? -14.463 -21.175 14.134 1.00 56.47 237 GLN A O 1
ATOM 1930 N N . ASN A 1 238 ? -12.561 -20.027 14.456 1.00 55.72 238 ASN A N 1
ATOM 1931 C CA . ASN A 1 238 ? -12.682 -20.114 15.900 1.00 55.72 238 ASN A CA 1
ATOM 1932 C C . ASN A 1 238 ? -13.580 -18.966 16.360 1.00 55.72 238 ASN A C 1
ATOM 1934 O O . ASN A 1 238 ? -13.220 -17.800 16.216 1.00 55.72 238 ASN A O 1
ATOM 1938 N N . HIS A 1 239 ? -14.679 -19.304 17.026 1.00 64.94 239 HIS A N 1
ATOM 1939 C CA . HIS A 1 239 ? -15.525 -18.354 17.756 1.00 64.94 239 HIS A CA 1
ATOM 1940 C C . HIS A 1 239 ? -14.808 -17.662 18.939 1.00 64.94 239 HIS A C 1
ATOM 1942 O O . HIS A 1 239 ? -15.448 -16.970 19.724 1.00 64.94 239 HIS A O 1
ATOM 1948 N N . ASP A 1 240 ? -13.501 -17.883 19.129 1.00 79.06 240 ASP A N 1
ATOM 1949 C CA . ASP A 1 240 ? -12.736 -17.374 20.269 1.00 79.06 240 ASP A CA 1
ATOM 1950 C C . ASP A 1 240 ? -11.951 -16.086 19.978 1.00 79.06 240 ASP A C 1
ATOM 1952 O O . ASP A 1 240 ? -11.395 -15.500 20.910 1.00 79.06 240 ASP A O 1
ATOM 1956 N N . ALA A 1 241 ? -11.905 -15.647 18.716 1.00 87.06 241 ALA A N 1
ATOM 1957 C CA . ALA A 1 241 ? -11.248 -14.406 18.336 1.00 87.06 241 ALA A CA 1
ATOM 1958 C C . ALA A 1 241 ? -12.027 -13.201 18.880 1.00 87.06 241 ALA A C 1
ATOM 1960 O O . ALA A 1 241 ? -13.230 -13.071 18.668 1.00 87.06 241 ALA A O 1
ATOM 1961 N N . LYS A 1 242 ? -11.322 -12.301 19.567 1.00 91.06 242 LYS A N 1
ATOM 1962 C CA . LYS A 1 242 ? -11.873 -11.068 20.135 1.00 91.06 242 LYS A CA 1
ATOM 1963 C C . LYS A 1 242 ? -11.128 -9.863 19.593 1.00 91.06 242 LYS A C 1
ATOM 1965 O O . LYS A 1 242 ? -9.899 -9.877 19.530 1.00 91.06 242 LYS A O 1
ATOM 1970 N N . LEU A 1 243 ? -11.866 -8.814 19.246 1.00 94.38 243 LEU A N 1
ATOM 1971 C CA . LEU A 1 243 ? -11.303 -7.529 18.848 1.00 94.38 243 LEU A CA 1
ATOM 1972 C C . LEU A 1 243 ? -11.183 -6.606 20.064 1.00 94.38 243 LEU A C 1
ATOM 1974 O O . LEU A 1 243 ? -12.176 -6.258 20.693 1.00 94.38 243 LEU A O 1
ATOM 1978 N N . TYR A 1 244 ? -9.960 -6.180 20.367 1.00 96.06 244 TYR A N 1
ATOM 1979 C CA . TYR A 1 244 ? -9.667 -5.204 21.411 1.00 96.06 244 TYR A CA 1
ATOM 1980 C C . TYR A 1 244 ? -9.390 -3.844 20.778 1.00 96.06 244 TYR A C 1
ATOM 1982 O O . TYR A 1 244 ? -8.319 -3.626 20.211 1.00 96.06 244 TYR A O 1
ATOM 1990 N N . LEU A 1 245 ? -10.355 -2.933 20.868 1.00 97.25 245 LEU A N 1
ATOM 1991 C CA . LEU A 1 245 ? -10.245 -1.578 20.330 1.00 97.25 245 LEU A CA 1
ATOM 1992 C C . LEU A 1 245 ? -9.415 -0.675 21.254 1.00 97.25 245 LEU A C 1
ATOM 1994 O O . LEU A 1 245 ? -9.524 -0.757 22.478 1.00 97.25 245 LEU A O 1
ATOM 1998 N N . PHE A 1 246 ? -8.612 0.217 20.675 1.00 97.00 246 PHE A N 1
ATOM 1999 C CA . PHE A 1 246 ? -7.829 1.209 21.429 1.00 97.00 246 PHE A CA 1
ATOM 2000 C C . PHE A 1 246 ? -7.797 2.607 20.789 1.00 97.00 246 PHE A C 1
ATOM 2002 O O . PHE A 1 246 ? -7.287 3.532 21.428 1.00 97.00 246 PHE A O 1
ATOM 2009 N N . ASP A 1 247 ? -8.312 2.793 19.567 1.00 97.88 247 ASP A N 1
ATOM 2010 C CA . ASP A 1 247 ? -8.451 4.117 18.948 1.00 97.88 247 ASP A CA 1
ATOM 2011 C C . ASP A 1 247 ? -9.748 4.251 18.130 1.00 97.88 247 ASP A C 1
ATOM 2013 O O . ASP A 1 247 ? -10.332 3.262 17.683 1.00 97.88 247 ASP A O 1
ATOM 2017 N N . PHE A 1 248 ? -10.180 5.497 17.939 1.00 97.31 248 PHE A N 1
ATOM 2018 C CA . PHE A 1 248 ? -11.392 5.882 17.218 1.00 97.31 248 PHE A CA 1
ATOM 2019 C C . PHE A 1 248 ? -11.097 7.103 16.351 1.00 97.31 248 PHE A C 1
ATOM 2021 O O . PHE A 1 248 ? -10.650 8.140 16.852 1.00 97.31 248 PHE A O 1
ATOM 2028 N N . LEU A 1 249 ? -11.380 7.006 15.054 1.00 97.56 249 LEU A N 1
ATOM 2029 C CA . LEU A 1 249 ? -11.165 8.080 14.088 1.00 97.56 249 LEU A CA 1
ATOM 2030 C C . LEU A 1 249 ? -12.378 8.235 13.169 1.00 97.56 249 LEU A C 1
ATOM 2032 O O . LEU A 1 249 ? -13.107 7.279 12.909 1.00 97.56 249 LEU A O 1
ATOM 2036 N N . SER A 1 250 ? -12.556 9.427 12.601 1.00 96.44 250 SER A N 1
ATOM 2037 C CA . SER A 1 250 ? -13.435 9.563 11.435 1.00 96.44 250 SER A CA 1
ATOM 2038 C C . SER A 1 250 ? -12.756 8.979 10.192 1.00 96.44 250 SER A C 1
ATOM 2040 O O . SER A 1 250 ? -11.537 9.093 10.017 1.00 96.44 250 SER A O 1
ATOM 2042 N N . PHE A 1 251 ? -13.537 8.390 9.285 1.00 96.44 251 PHE A N 1
ATOM 2043 C CA . PHE A 1 251 ? -13.000 7.889 8.017 1.00 96.44 251 PHE A CA 1
ATOM 2044 C C . PHE A 1 251 ? -12.405 9.009 7.152 1.00 96.44 251 PHE A C 1
ATOM 2046 O O . PHE A 1 251 ? -11.404 8.802 6.461 1.00 96.44 251 PHE A O 1
ATOM 2053 N N . GLU A 1 252 ? -12.976 10.214 7.224 1.00 95.62 252 GLU A N 1
ATOM 2054 C CA . GLU A 1 252 ? -12.475 11.392 6.515 1.00 95.62 252 GLU A CA 1
ATOM 2055 C C . GLU A 1 252 ? -11.043 11.743 6.949 1.00 95.62 252 GLU A C 1
ATOM 2057 O O . GLU A 1 252 ? -10.153 11.894 6.108 1.00 95.62 252 GLU A O 1
ATOM 2062 N N . ASN A 1 253 ? -10.797 11.833 8.257 1.00 95.75 253 ASN A N 1
ATOM 2063 C CA . ASN A 1 253 ? -9.480 12.178 8.791 1.00 95.75 253 ASN A CA 1
ATOM 2064 C C . ASN A 1 253 ? -8.474 11.034 8.630 1.00 95.75 253 ASN A C 1
ATOM 2066 O O . ASN A 1 253 ? -7.319 11.279 8.272 1.00 95.75 253 ASN A O 1
ATOM 2070 N N . PHE A 1 254 ? -8.918 9.781 8.779 1.00 96.06 254 PHE A N 1
ATOM 2071 C CA . PHE A 1 254 ? -8.098 8.613 8.451 1.00 96.06 254 PHE A CA 1
ATOM 2072 C C . PHE A 1 254 ? -7.625 8.656 6.989 1.00 96.06 254 PHE A C 1
ATOM 2074 O O . PHE A 1 254 ? -6.436 8.496 6.716 1.00 96.06 254 PHE A O 1
ATOM 2081 N N . SER A 1 255 ? -8.523 8.982 6.053 1.00 92.50 255 SER A N 1
ATOM 2082 C CA . SER A 1 255 ? -8.205 9.109 4.622 1.00 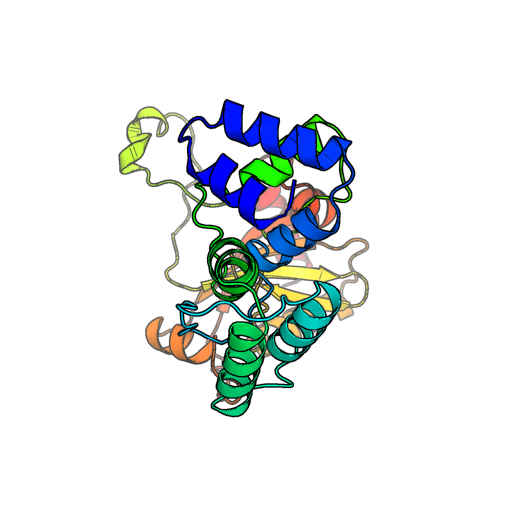92.50 255 SER A CA 1
ATOM 2083 C C . SER A 1 255 ? -7.247 10.267 4.316 1.00 92.50 255 SER A C 1
ATOM 2085 O O . SER A 1 255 ? -6.449 10.185 3.380 1.00 92.50 255 SER A O 1
ATOM 2087 N N . LYS A 1 256 ? -7.283 11.341 5.115 1.00 92.19 256 LYS A N 1
ATOM 2088 C CA . LYS A 1 256 ? -6.313 12.449 5.046 1.00 92.19 256 LYS A CA 1
ATOM 2089 C C . LYS A 1 256 ? -4.964 12.099 5.687 1.00 92.19 256 LYS A C 1
ATOM 2091 O O . LYS A 1 256 ? -3.968 12.760 5.391 1.00 92.19 256 LYS A O 1
ATOM 2096 N N . GLY A 1 257 ? -4.917 11.051 6.510 1.00 92.94 257 GLY A N 1
ATOM 2097 C CA . GLY A 1 257 ? -3.725 10.582 7.217 1.00 92.94 257 GLY A CA 1
ATOM 2098 C C . GLY A 1 257 ? -3.408 11.354 8.500 1.00 92.94 257 GLY A C 1
ATOM 2099 O O . GLY A 1 257 ? -2.299 11.229 9.015 1.00 92.94 257 GLY A O 1
ATOM 2100 N N . GLU A 1 258 ? -4.347 12.154 9.007 1.00 93.44 258 GLU A N 1
ATOM 2101 C CA . GLU A 1 258 ? -4.172 12.946 10.225 1.00 93.44 258 GLU A CA 1
ATOM 2102 C C . GLU A 1 258 ? -5.517 13.164 10.921 1.00 93.44 258 GLU A C 1
ATOM 2104 O O . GLU A 1 258 ? -6.473 13.632 10.307 1.00 93.44 258 GLU A O 1
ATOM 2109 N N . GLU A 1 259 ? -5.558 12.886 12.224 1.00 92.81 259 GLU A N 1
ATOM 2110 C CA . GLU A 1 259 ? -6.663 13.235 13.114 1.00 92.81 259 GLU A CA 1
ATOM 2111 C C . GLU A 1 259 ? -6.180 14.295 14.108 1.00 92.81 259 GLU A C 1
ATOM 2113 O O . GLU A 1 259 ? -5.175 14.099 14.797 1.00 92.81 259 GLU A O 1
ATOM 2118 N N . LYS A 1 260 ? -6.872 15.439 14.150 1.00 93.25 260 LYS A N 1
ATOM 2119 C CA . LYS A 1 260 ? -6.403 16.646 14.856 1.00 93.25 260 LYS A CA 1
ATOM 2120 C C . LYS A 1 260 ? -6.778 16.660 16.332 1.00 93.25 260 LYS A C 1
ATOM 2122 O O . LYS A 1 260 ? -6.196 17.420 17.106 1.00 93.25 260 LYS A O 1
ATOM 2127 N N . ILE A 1 261 ? -7.747 15.840 16.730 1.00 95.94 261 ILE A N 1
ATOM 2128 C CA . ILE A 1 261 ? -8.132 15.712 18.135 1.00 95.94 261 ILE A CA 1
ATOM 2129 C C . ILE A 1 261 ? -7.105 14.884 18.920 1.00 95.94 261 ILE A C 1
ATOM 2131 O O . ILE A 1 261 ? -6.444 13.982 18.396 1.00 95.94 261 ILE A O 1
ATOM 2135 N N . SER A 1 262 ? -6.962 15.206 20.207 1.00 96.56 262 SER A N 1
ATOM 2136 C CA . SER A 1 262 ? -5.978 14.565 21.086 1.00 96.56 262 SER A CA 1
ATOM 2137 C C . SER A 1 262 ? -6.267 13.075 21.308 1.00 96.56 262 SER A C 1
ATOM 2139 O O . SER A 1 262 ? -7.419 12.645 21.270 1.00 96.56 262 SER A O 1
ATOM 2141 N N . GLN A 1 263 ? -5.236 12.292 21.651 1.00 96.56 263 GLN A N 1
ATOM 2142 C CA . GLN A 1 263 ? -5.400 10.880 22.034 1.00 96.56 263 GLN A CA 1
ATOM 2143 C C . GLN A 1 263 ? -6.423 10.698 23.167 1.00 96.56 263 GLN A C 1
ATOM 2145 O O . GLN A 1 263 ? -7.217 9.763 23.125 1.00 96.56 263 GLN A O 1
ATOM 2150 N N . LYS A 1 264 ? -6.427 11.597 24.168 1.00 97.00 264 LYS A N 1
ATOM 2151 C CA . LYS A 1 264 ? -7.388 11.556 25.284 1.00 97.00 264 LYS A CA 1
ATOM 2152 C C . LYS A 1 264 ? -8.828 11.659 24.768 1.00 97.00 264 LYS A C 1
ATOM 2154 O O . LYS A 1 264 ? -9.673 10.877 25.191 1.00 97.00 264 LYS A O 1
ATOM 2159 N N . GLN A 1 265 ? -9.079 12.562 23.817 1.00 97.81 265 GLN A N 1
ATOM 2160 C CA . GLN A 1 265 ? -10.401 12.718 23.211 1.00 97.81 265 GLN A CA 1
ATOM 2161 C C . GLN A 1 265 ? -10.795 11.501 22.369 1.00 97.81 265 GLN A C 1
ATOM 2163 O O . GLN A 1 265 ? -11.933 11.063 22.457 1.00 97.81 265 GLN A O 1
ATOM 2168 N N . ARG A 1 266 ? -9.876 10.917 21.591 1.00 97.81 266 ARG A N 1
ATOM 2169 C CA . ARG A 1 266 ? -10.187 9.714 20.797 1.00 97.81 266 ARG A CA 1
ATOM 2170 C C . ARG A 1 266 ? -10.523 8.509 21.670 1.00 97.81 266 ARG A C 1
ATOM 2172 O O . ARG A 1 266 ? -11.479 7.800 21.385 1.00 97.81 266 ARG A O 1
ATOM 2179 N N . ILE A 1 267 ? -9.799 8.326 22.776 1.00 97.19 267 ILE A N 1
ATOM 2180 C CA . ILE A 1 267 ? -10.115 7.294 23.775 1.00 97.19 267 ILE A CA 1
ATOM 2181 C C . ILE A 1 267 ? -11.485 7.551 24.411 1.00 97.19 267 ILE A C 1
ATOM 2183 O O . ILE A 1 267 ? -12.237 6.605 24.618 1.00 97.19 267 ILE A O 1
ATOM 2187 N N . LEU A 1 268 ? -11.821 8.808 24.720 1.00 97.56 268 LEU A N 1
ATOM 2188 C CA . LEU A 1 268 ? -13.146 9.155 25.237 1.00 97.56 268 LEU A CA 1
ATOM 2189 C C . LEU A 1 268 ? -14.244 8.854 24.208 1.00 97.56 268 LEU A C 1
ATOM 2191 O O . LEU A 1 268 ? -15.226 8.213 24.553 1.00 97.56 268 LEU A O 1
ATOM 2195 N N . ASN A 1 269 ? -14.046 9.231 22.943 1.00 97.00 269 ASN A N 1
ATOM 2196 C CA . ASN A 1 269 ? -14.984 8.922 21.863 1.00 97.00 269 ASN A CA 1
ATOM 2197 C C . ASN A 1 269 ? -15.185 7.409 21.707 1.00 97.00 269 ASN A C 1
ATOM 2199 O O . ASN A 1 269 ? -16.314 6.965 21.540 1.00 97.00 269 ASN A O 1
ATOM 2203 N N . LEU A 1 270 ? -14.110 6.618 21.804 1.00 96.88 270 LEU A N 1
ATOM 2204 C CA . LEU A 1 270 ? -14.195 5.160 21.760 1.00 96.88 270 LEU A CA 1
ATOM 2205 C C . LEU A 1 270 ? -15.012 4.595 22.929 1.00 96.88 270 LEU A C 1
ATOM 2207 O O . LEU A 1 270 ? -15.803 3.680 22.727 1.00 96.88 270 LEU A O 1
ATOM 2211 N N . LYS A 1 271 ? -14.825 5.130 24.142 1.00 96.25 271 LYS A N 1
ATOM 2212 C CA . LYS A 1 271 ? -15.597 4.720 25.324 1.00 96.25 271 LYS A CA 1
ATOM 2213 C C . LYS A 1 271 ? -17.076 5.047 25.171 1.00 96.25 271 LYS A C 1
ATOM 2215 O O . LYS A 1 271 ? -17.890 4.157 25.365 1.00 96.25 271 LYS A O 1
ATOM 2220 N N . ASN A 1 272 ? -17.402 6.271 24.759 1.00 95.62 272 ASN A N 1
ATOM 2221 C CA . ASN A 1 272 ? -18.787 6.673 24.518 1.00 95.62 272 ASN A CA 1
ATOM 2222 C C . ASN A 1 272 ? -19.426 5.792 23.437 1.00 95.62 272 ASN A C 1
ATOM 2224 O O . ASN A 1 272 ? -20.525 5.290 23.624 1.00 95.62 272 ASN A O 1
ATOM 2228 N N . TRP A 1 273 ? -18.700 5.533 22.342 1.00 94.00 273 TRP A N 1
ATOM 2229 C CA . TRP A 1 273 ? -19.169 4.628 21.296 1.00 94.00 273 TRP A CA 1
ATOM 2230 C C . TRP A 1 273 ? -19.440 3.224 21.845 1.00 94.00 273 TRP A C 1
ATOM 2232 O O . TRP A 1 273 ? -20.452 2.631 21.498 1.00 94.00 273 TRP A O 1
ATOM 2242 N N . TYR A 1 274 ? -18.573 2.700 22.716 1.00 90.81 274 TYR A N 1
ATOM 2243 C CA . TYR A 1 274 ? -18.794 1.411 23.368 1.00 90.81 274 TYR A CA 1
ATOM 2244 C C . TYR A 1 274 ? -20.061 1.438 24.237 1.00 90.81 274 TYR A C 1
ATOM 2246 O O . TYR A 1 274 ? -20.934 0.611 24.033 1.00 90.81 274 TYR A O 1
ATOM 2254 N N . GLU A 1 275 ? -20.202 2.414 25.137 1.00 92.19 275 GLU A N 1
ATOM 2255 C CA . GLU A 1 275 ? -21.348 2.538 26.059 1.00 92.19 275 GLU A CA 1
ATOM 2256 C C . GLU A 1 275 ? -22.701 2.723 25.346 1.00 92.19 275 GLU A C 1
ATOM 2258 O O . GLU A 1 275 ? -23.736 2.307 25.860 1.00 92.19 275 GLU A O 1
ATOM 2263 N N . GLU A 1 276 ? -22.708 3.339 24.163 1.00 89.81 276 GLU A N 1
ATOM 2264 C CA . GLU A 1 276 ? -23.917 3.546 23.356 1.00 89.81 276 GLU A CA 1
ATOM 2265 C C . GLU A 1 276 ? -24.326 2.310 22.533 1.00 89.81 276 GLU A C 1
ATOM 2267 O O . GLU A 1 276 ? -25.468 2.234 22.072 1.00 89.81 276 GLU A O 1
ATOM 2272 N N . ASN A 1 277 ? -23.409 1.364 22.299 1.00 86.56 277 ASN A N 1
ATOM 2273 C CA . ASN A 1 277 ? -23.581 0.307 21.294 1.00 86.56 277 ASN A CA 1
ATOM 2274 C C . ASN A 1 277 ? -23.357 -1.129 21.802 1.00 86.56 277 ASN A C 1
ATOM 2276 O O . ASN A 1 277 ? -23.737 -2.065 21.093 1.00 86.56 277 ASN A O 1
ATOM 2280 N N . LEU A 1 278 ? -22.740 -1.319 22.973 1.00 79.19 278 LEU A N 1
ATOM 2281 C CA . LEU A 1 278 ? -22.370 -2.615 23.562 1.00 79.19 278 LEU A CA 1
ATOM 2282 C C . LEU A 1 278 ? -22.745 -2.683 25.046 1.00 79.19 278 LEU A C 1
ATOM 2284 O O . LEU A 1 278 ? -23.287 -3.738 25.446 1.00 79.19 278 LEU A O 1
#

Secondary structure (DSSP, 8-state):
--HHHHHHHHHT---HHHHHHHHHHHHHTT-HHHHHHHHHHH-TT--------PPP-S--S---HHHHHHHHHHHHHTSS-HHHHHHHHHHHHHHS-HHHIIIIIHHHHTT--SSS--HHHHHHHHHHTT-GGGPPP---------SGGGGGG--S--------SSEEEEEEE-TTS-EEEEETTS-B-TT-HHHHHHHHHHHHHS--SS-EEEEEEEE-S-HHHHHHHTT-TTPPPPTT-EEEEEEEEEHHHHHHT---S-HHHHHHHHHHHHHHH-

Sequence (278 aa):
MKHYEIIKLLESSNSRKFKEEVLLEQMKLQNNVFFEGLSLAYNKLLTFGVKKIPESNTDGKGLDWEVFKVLAKKLLNRDLTGHAARDEIISHMNQSTNNQWNFFYRRILIKDMRCGLSEKTINNVAKANKYNNYLIPVFACQLSQDCELHKKKLIGEKILQIKLDGVRAITVLYPNGNVDIFSRNGKQLVNFESIEDEFKKILNLNSITSAIVLDGEIVSKNFQELMKQIHRKNALQNHDAKLYLFDFLSFENFSKGEEKISQKQRILNLKNWYEENL

Radius of gyration: 22.77 Å; chains: 1; bounding box: 53×43×63 Å

Foldseek 3Di:
DDLLVLLVQLQVDPDLVSNLVSLLVCVVVVVVLNLVLLLLLAQLVFALPDADQDQAPDAAPADDSVRLVVLSVCSRVVVDDDVRNRVVSVVRNNNHGNSCCPQGSVCSNNSHNNSPDHLVSNQVSCVVVVVVVSRRDFQADDDDDDCVVVVVVPDDDDDDDDDDDAFKWKWKAALVLFIWIAGRRRHTQPLPVVVSVLSSVLCVVPGDPAMKIWIWGWDFPDRVVNVVRRPDPDDDRDPRIDTGTQFIGGPVQSVVVHDPDDSVVRNVVVVVVVVVRD